Protein AF-R7IQA3-F1 (afdb_monomer)

Solvent-accessible surface area (backbone atoms only — not comparable to full-atom values): 10228 Å² total; per-residue (Å²): 144,71,74,71,62,59,55,56,57,53,51,54,52,51,52,51,50,44,52,52,47,50,52,49,38,68,75,57,52,46,82,80,89,64,99,62,88,74,73,70,88,63,84,68,55,91,78,40,68,66,50,52,50,49,54,51,53,35,58,77,66,71,53,60,77,45,35,52,54,43,50,50,54,54,42,61,73,63,72,58,57,69,62,62,38,27,55,64,38,72,45,59,89,56,52,68,56,52,42,72,73,34,85,85,59,68,65,52,61,38,56,48,53,32,45,29,32,42,66,61,39,49,52,58,54,35,48,52,50,33,46,42,53,75,42,78,75,44,50,71,39,68,62,33,39,48,53,48,50,30,30,71,68,67,54,52,50,65,73,61,49,36,52,42,30,38,73,77,57,76,37,46,60,92,68,52,122

Nearest PDB structures (foldseek):
  7t5u-assembly1_A  TM=8.079E-01  e=4.614E-01  Escherichia coli
  3zkc-assembly1_B  TM=8.465E-01  e=8.692E-01  Bacillus subtilis subsp. subtilis str. 168
  3b7h-assembly1_A-2  TM=7.767E-01  e=2.798E+00  Lactiplantibacillus plantarum WCFS1
  3g5g-assembly1_A  TM=7.904E-01  e=2.937E+00  Enterobacter sp. RFL1396

Secondary structure (DSSP, 8-state):
--HHHHHHHHHHHHHHHHHHHHHHHHHH----SS-----------TT-HHHHHHHHHHHHTT---SHHHHHHHHHHHHT--HHHHHHHHTPPTTHHHHHHHSTT----HHHHHHHHHHHT--HHHHHHHHHHTT----SS-HHHHHHHHHHHTT---HHHHHHHHHHHHS--GGG--

Radius of gyration: 17.31 Å; Cα contacts (8 Å, |Δi|>4): 169; chains: 1; bounding box: 48×47×41 Å

Structure (mmCIF, N/CA/C/O backbone):
data_AF-R7IQA3-F1
#
_entry.id   AF-R7IQA3-F1
#
loop_
_atom_site.group_PDB
_atom_site.id
_atom_site.type_symbol
_atom_site.label_atom_id
_atom_site.label_alt_id
_atom_site.label_comp_id
_atom_site.label_asym_id
_atom_site.label_entity_id
_atom_site.label_seq_id
_atom_site.pdbx_PDB_ins_code
_atom_site.Cartn_x
_atom_site.Cartn_y
_atom_site.Cartn_z
_atom_site.occupancy
_atom_site.B_iso_or_equiv
_atom_site.auth_seq_id
_atom_site.auth_comp_id
_atom_site.auth_asym_id
_atom_site.auth_atom_id
_atom_site.pdbx_PDB_model_num
ATOM 1 N N . MET A 1 1 ? -29.010 25.367 8.565 1.00 41.06 1 MET A N 1
ATOM 2 C CA . MET A 1 1 ? -28.921 24.384 9.670 1.00 41.06 1 MET A CA 1
ATOM 3 C C . MET A 1 1 ? -28.812 22.951 9.105 1.00 41.06 1 MET A C 1
ATOM 5 O O . MET A 1 1 ? -29.653 22.124 9.397 1.00 41.06 1 MET A O 1
ATOM 9 N N . PHE A 1 2 ? -27.805 22.634 8.270 1.00 37.78 2 PHE A N 1
ATOM 10 C CA . PHE A 1 2 ? -27.716 21.320 7.580 1.00 37.78 2 PHE A CA 1
ATOM 11 C C . PHE A 1 2 ? -26.365 20.589 7.738 1.00 37.78 2 PHE A C 1
ATOM 13 O O . PHE A 1 2 ? -26.248 19.419 7.393 1.00 37.78 2 PHE A O 1
ATOM 20 N N . PHE A 1 3 ? -25.351 21.218 8.342 1.00 38.88 3 PHE A N 1
ATOM 21 C CA . PHE A 1 3 ? -23.989 20.662 8.392 1.00 38.88 3 PHE A CA 1
ATOM 22 C C . PHE A 1 3 ? -23.705 19.684 9.550 1.00 38.88 3 PHE A C 1
ATOM 24 O O . PHE A 1 3 ? -22.713 18.959 9.513 1.00 38.88 3 PHE A O 1
ATOM 31 N N . ARG A 1 4 ? -24.562 19.614 10.582 1.00 40.59 4 ARG A N 1
ATOM 32 C CA . ARG A 1 4 ? -24.347 18.717 11.742 1.00 40.59 4 ARG A CA 1
ATOM 33 C C . ARG A 1 4 ? -24.730 17.255 11.474 1.00 40.59 4 ARG A C 1
ATOM 35 O O . ARG A 1 4 ? -24.167 16.364 12.101 1.00 40.59 4 ARG A O 1
ATOM 42 N N . SER A 1 5 ? -25.650 17.003 10.541 1.00 39.31 5 SER A N 1
ATOM 43 C CA . SER A 1 5 ? -26.168 15.651 10.268 1.00 39.31 5 SER A CA 1
ATOM 44 C C . SER A 1 5 ? -25.166 14.776 9.493 1.00 39.31 5 SER A C 1
ATOM 46 O O . SER A 1 5 ? -24.997 13.598 9.802 1.00 39.31 5 SER A O 1
ATOM 48 N N . SER A 1 6 ? -24.409 15.368 8.557 1.00 45.84 6 SER A N 1
ATOM 49 C CA . SER A 1 6 ? -23.439 14.632 7.726 1.00 45.84 6 SER A CA 1
ATOM 50 C C . SER A 1 6 ? -22.214 14.132 8.513 1.00 45.84 6 SER A C 1
ATOM 52 O O . SER A 1 6 ? -21.765 13.005 8.307 1.00 45.84 6 SER A O 1
ATOM 54 N N . LYS A 1 7 ? -21.721 14.910 9.493 1.00 50.75 7 LYS A N 1
ATOM 55 C CA . LYS A 1 7 ? -20.592 14.505 10.359 1.00 50.75 7 LYS A CA 1
ATOM 56 C C . LYS A 1 7 ? -20.909 13.266 11.208 1.00 50.75 7 LYS A C 1
ATOM 58 O O . LYS A 1 7 ? -20.072 12.379 11.322 1.00 50.75 7 LYS A O 1
ATOM 63 N N . LYS A 1 8 ? -22.134 13.156 11.739 1.00 51.25 8 LYS A N 1
ATOM 64 C CA . LYS A 1 8 ? -22.569 11.994 12.541 1.00 51.25 8 LYS A CA 1
ATOM 65 C C . LYS A 1 8 ? -22.611 10.696 11.728 1.00 51.25 8 LYS A C 1
ATOM 67 O O . LYS A 1 8 ? -22.298 9.634 12.256 1.00 51.25 8 LYS A O 1
ATOM 72 N N . LYS A 1 9 ? -22.984 10.781 10.446 1.00 55.41 9 LYS A N 1
ATOM 73 C CA . LYS A 1 9 ? -23.064 9.621 9.544 1.00 55.41 9 LYS A CA 1
ATOM 74 C C . LYS A 1 9 ? -21.674 9.131 9.121 1.00 55.41 9 LYS A C 1
ATOM 76 O O . LYS A 1 9 ? -21.458 7.928 9.047 1.00 55.41 9 LYS A O 1
ATOM 81 N N . SER A 1 10 ? -20.734 10.057 8.909 1.00 60.66 10 SER A N 1
ATOM 82 C CA . SER A 1 10 ? -19.333 9.735 8.606 1.00 60.66 10 SER A CA 1
ATOM 83 C C . SER A 1 10 ? -18.619 9.085 9.792 1.00 60.66 10 SER A C 1
ATOM 85 O O . SER A 1 10 ? -17.924 8.093 9.604 1.00 60.66 10 SER A O 1
ATOM 87 N N . GLN A 1 11 ? -18.841 9.592 11.011 1.00 65.94 11 GLN A N 1
ATOM 88 C CA . GLN A 1 11 ? -18.227 9.028 12.218 1.00 65.94 11 GLN A CA 1
ATOM 89 C C . GLN A 1 11 ? -18.705 7.594 12.472 1.00 65.94 11 GLN A C 1
ATOM 91 O O . GLN A 1 11 ? -17.890 6.702 12.657 1.00 65.94 11 GLN A O 1
ATOM 96 N N . LYS A 1 12 ? -20.018 7.349 12.346 1.00 76.06 12 LYS A N 1
ATOM 97 C CA . LYS A 1 12 ? -20.601 6.012 12.523 1.00 76.06 12 LYS A CA 1
ATOM 98 C C . LYS A 1 12 ? -20.015 4.975 11.552 1.00 76.06 12 LYS A C 1
ATOM 100 O O . LYS A 1 12 ? -19.808 3.835 11.945 1.00 76.06 12 LYS A O 1
ATOM 105 N N . LYS A 1 13 ? -19.725 5.375 10.306 1.00 80.12 13 LYS A N 1
ATOM 106 C CA . LYS A 1 13 ? -19.075 4.502 9.316 1.00 80.12 13 LYS A CA 1
ATOM 107 C C . LYS A 1 13 ? -17.630 4.170 9.705 1.00 80.12 13 LYS A C 1
ATOM 109 O O . LYS A 1 13 ? -17.211 3.031 9.543 1.00 80.12 13 LYS A O 1
ATOM 114 N N . LEU A 1 14 ? -16.876 5.153 10.199 1.00 79.81 14 LEU A N 1
ATOM 115 C CA . LEU A 1 14 ? -15.507 4.933 10.671 1.00 79.81 14 LEU A CA 1
ATOM 116 C C . LEU A 1 14 ? -15.481 4.027 11.902 1.00 79.81 14 LEU A C 1
ATOM 118 O O . LEU A 1 14 ? -14.639 3.142 11.978 1.00 79.81 14 LEU A O 1
ATOM 122 N N . ASP A 1 15 ? -16.417 4.200 12.836 1.00 80.75 15 ASP A N 1
ATOM 123 C CA . ASP A 1 15 ? -16.527 3.327 14.006 1.00 80.75 15 ASP A CA 1
ATOM 124 C C . ASP A 1 15 ? -16.821 1.874 13.608 1.00 80.75 15 ASP A C 1
ATOM 126 O O . ASP A 1 15 ? -16.161 0.968 14.105 1.00 80.75 15 ASP A O 1
ATOM 130 N N . GLU A 1 16 ? -17.730 1.655 12.654 1.00 85.62 16 GLU A N 1
ATOM 131 C CA . GLU A 1 16 ? -18.020 0.321 12.118 1.00 85.62 16 GLU A CA 1
ATOM 132 C C . GLU A 1 16 ? -16.803 -0.296 11.412 1.00 85.62 16 GLU A C 1
ATOM 134 O O . GLU A 1 16 ? -16.483 -1.457 11.655 1.00 85.62 16 GLU A O 1
ATOM 139 N N . LEU A 1 17 ? -16.066 0.490 10.615 1.00 85.88 17 LEU A N 1
ATOM 140 C CA . LEU A 1 17 ? -14.802 0.053 10.013 1.00 85.88 17 LEU A CA 1
ATOM 141 C C . LEU A 1 17 ? -13.770 -0.355 11.067 1.00 85.88 17 LEU A C 1
ATOM 143 O O . LEU A 1 17 ? -13.103 -1.369 10.893 1.00 85.88 17 LEU A O 1
ATOM 147 N N . CYS A 1 18 ? -13.662 0.399 12.162 1.00 85.44 18 CYS A N 1
ATOM 148 C CA . CYS A 1 18 ? -12.753 0.063 13.256 1.00 85.44 18 CYS A CA 1
ATOM 149 C C . CYS A 1 18 ? -13.157 -1.248 13.927 1.00 85.44 18 CYS A C 1
ATOM 151 O O . CYS A 1 18 ? -12.293 -2.064 14.213 1.00 85.44 18 CYS A O 1
ATOM 153 N N . THR A 1 19 ? -14.455 -1.477 14.146 1.00 86.00 19 THR A N 1
ATOM 154 C CA . THR A 1 19 ? -14.944 -2.742 14.710 1.00 86.00 19 THR A CA 1
ATOM 155 C C . THR A 1 19 ? -14.648 -3.922 13.788 1.00 86.00 19 THR A C 1
ATOM 157 O O . THR A 1 19 ? -14.181 -4.952 14.258 1.00 86.00 19 THR A O 1
ATOM 160 N N . GLN A 1 20 ? -14.882 -3.783 12.481 1.00 86.38 20 GLN A N 1
ATOM 161 C CA . GLN A 1 20 ? -14.601 -4.854 11.520 1.00 86.38 20 GLN A CA 1
ATOM 162 C C . GLN A 1 20 ? -13.101 -5.143 11.403 1.00 86.38 20 GLN A C 1
ATOM 164 O O . GLN A 1 20 ? -12.699 -6.304 11.414 1.00 86.38 20 GLN A O 1
ATOM 169 N N . ALA A 1 21 ? -12.271 -4.098 11.355 1.00 85.88 21 ALA A N 1
ATOM 170 C CA . ALA A 1 21 ? -10.822 -4.248 11.355 1.00 85.88 21 ALA A CA 1
ATOM 171 C C . ALA A 1 21 ? -10.324 -4.899 12.656 1.00 85.88 21 ALA A C 1
ATOM 173 O O . ALA A 1 21 ? -9.467 -5.774 12.602 1.00 85.88 21 ALA A O 1
ATOM 174 N N . ASP A 1 22 ? -10.891 -4.547 13.813 1.00 84.50 22 ASP A N 1
ATOM 175 C CA . ASP A 1 22 ? -10.542 -5.175 15.091 1.00 84.50 22 ASP A CA 1
ATOM 176 C C . ASP A 1 22 ? -10.910 -6.667 15.118 1.00 84.50 22 ASP A C 1
ATOM 178 O O . ASP A 1 22 ? -10.082 -7.494 15.493 1.00 84.50 22 ASP A O 1
ATOM 182 N N . ILE A 1 23 ? -12.100 -7.039 14.628 1.00 85.00 23 ILE A N 1
ATOM 183 C CA . ILE A 1 23 ? -12.498 -8.449 14.471 1.00 85.00 23 ILE A CA 1
ATOM 184 C C . ILE A 1 23 ? -11.519 -9.179 13.547 1.00 85.00 23 ILE A C 1
ATOM 186 O O . ILE A 1 23 ? -11.064 -10.274 13.875 1.00 85.00 23 ILE A O 1
ATOM 190 N N . PHE A 1 24 ? -11.163 -8.572 12.413 1.00 84.31 24 PHE A N 1
ATOM 191 C CA . PHE A 1 24 ? -10.209 -9.155 11.473 1.00 84.31 24 PHE A CA 1
ATOM 192 C C . PHE A 1 24 ? -8.847 -9.393 12.129 1.00 84.31 24 PHE A C 1
ATOM 194 O O . PHE A 1 24 ? -8.290 -10.484 12.008 1.00 84.31 24 PHE A O 1
ATOM 201 N N . ILE A 1 25 ? -8.336 -8.413 12.883 1.00 83.12 25 ILE A N 1
ATOM 202 C CA . ILE A 1 25 ? -7.103 -8.569 13.657 1.00 83.12 25 ILE A CA 1
ATOM 203 C C . ILE A 1 25 ? -7.263 -9.726 14.638 1.00 83.12 25 ILE A C 1
ATOM 205 O O . ILE A 1 25 ? -6.435 -10.620 14.640 1.00 83.12 25 ILE A O 1
ATOM 209 N N . GLN A 1 26 ? -8.328 -9.783 15.434 1.00 81.44 26 GLN A N 1
ATOM 210 C CA . GLN A 1 26 ? -8.508 -10.863 16.411 1.00 81.44 26 GLN A CA 1
ATOM 211 C C . GLN A 1 26 ? -8.538 -12.264 15.775 1.00 81.44 26 GLN A C 1
ATOM 213 O O . GLN A 1 26 ? -8.037 -13.212 16.376 1.00 81.44 26 GLN A O 1
ATOM 218 N N . VAL A 1 27 ? -9.103 -12.395 14.571 1.00 80.25 27 VAL A N 1
ATOM 219 C CA . VAL A 1 27 ? -9.187 -13.669 13.838 1.00 80.25 27 VAL A CA 1
ATOM 220 C C . VAL A 1 27 ? -7.851 -14.058 13.201 1.00 80.25 27 VAL A C 1
ATOM 222 O O . VAL A 1 27 ? -7.495 -15.237 13.199 1.00 80.25 27 VAL A O 1
ATOM 225 N N . HIS A 1 28 ? -7.114 -13.091 12.653 1.00 79.62 28 HIS A N 1
ATOM 226 C CA . HIS A 1 28 ? -5.904 -13.345 11.864 1.00 79.62 28 HIS A CA 1
ATOM 227 C C . HIS A 1 28 ? -4.591 -13.113 12.620 1.00 79.62 28 HIS A C 1
ATOM 229 O O . HIS A 1 28 ? -3.536 -13.511 12.125 1.00 79.62 28 HIS A O 1
ATOM 235 N N . PHE A 1 29 ? -4.632 -12.499 13.802 1.00 79.50 29 PHE A N 1
ATOM 236 C CA . PHE A 1 29 ? -3.449 -12.201 14.598 1.00 79.50 29 PHE A CA 1
ATOM 237 C C . PHE A 1 29 ? -2.850 -13.470 15.185 1.00 79.50 29 PHE A C 1
ATOM 239 O O . PHE A 1 29 ? -3.454 -14.162 16.009 1.00 79.50 29 PHE A O 1
ATOM 246 N N . VAL A 1 30 ? -1.613 -13.745 14.789 1.00 76.50 30 VAL A N 1
ATOM 247 C CA . VAL A 1 30 ? -0.841 -14.871 15.298 1.00 76.50 30 VAL A CA 1
ATOM 248 C C . VAL A 1 30 ? 0.097 -14.342 16.375 1.00 76.50 30 VAL A C 1
ATOM 250 O O . VAL A 1 30 ? 1.039 -13.609 16.094 1.00 76.50 30 VAL A O 1
ATOM 253 N N . ARG A 1 31 ? -0.147 -14.720 17.636 1.00 61.34 31 ARG A N 1
ATOM 254 C CA . ARG A 1 31 ? 0.819 -14.479 18.718 1.00 61.34 31 ARG A CA 1
ATOM 255 C C . ARG A 1 31 ? 2.011 -15.404 18.517 1.00 61.34 31 ARG A C 1
ATOM 257 O O . ARG A 1 31 ? 1.890 -16.609 18.742 1.00 61.34 31 ARG A O 1
ATOM 264 N N . GLU A 1 32 ? 3.149 -14.852 18.114 1.00 55.56 32 GLU A N 1
ATOM 265 C CA . GLU A 1 32 ? 4.385 -15.623 18.010 1.00 55.56 32 GLU A CA 1
ATOM 266 C C . GLU A 1 32 ? 4.737 -16.230 19.368 1.00 55.56 32 GLU A C 1
ATOM 268 O O . GLU A 1 32 ? 4.914 -15.527 20.364 1.00 55.56 32 GLU A O 1
ATOM 273 N N . ARG A 1 33 ? 4.818 -17.563 19.415 1.00 46.91 33 ARG A N 1
ATOM 274 C CA . ARG A 1 33 ? 5.335 -18.286 20.581 1.00 46.91 33 ARG A CA 1
ATOM 275 C C . ARG A 1 33 ? 6.786 -18.731 20.399 1.00 46.91 33 ARG A C 1
ATOM 277 O O . ARG A 1 33 ? 7.375 -19.145 21.383 1.00 46.91 33 ARG A O 1
ATOM 284 N N . ASN A 1 34 ? 7.343 -18.631 19.188 1.00 40.47 34 ASN A N 1
ATOM 285 C CA . ASN A 1 34 ? 8.750 -18.863 18.849 1.00 40.47 34 ASN A CA 1
ATOM 286 C C . ASN A 1 34 ? 9.058 -18.207 17.491 1.00 40.47 34 ASN A C 1
ATOM 288 O O . ASN A 1 34 ? 8.250 -18.320 16.566 1.00 40.47 34 ASN A O 1
ATOM 292 N N . GLY A 1 35 ? 10.208 -17.533 17.405 1.00 45.91 35 GLY A N 1
ATOM 293 C CA . GLY A 1 35 ? 10.671 -16.757 16.251 1.00 45.91 35 GLY A CA 1
ATOM 294 C C . GLY A 1 35 ? 11.139 -17.611 15.077 1.00 45.91 35 GLY A C 1
ATOM 295 O O . GLY A 1 35 ? 12.327 -17.658 14.772 1.00 45.91 35 GLY A O 1
ATOM 296 N N . GLU A 1 36 ? 10.201 -18.261 14.397 1.00 42.31 36 GLU A N 1
ATOM 297 C CA . GLU A 1 36 ? 10.418 -18.758 13.042 1.00 42.31 36 GLU A CA 1
ATOM 298 C C . GLU A 1 36 ? 9.574 -17.927 12.079 1.00 42.31 36 GLU A C 1
ATOM 300 O O . GLU A 1 36 ? 8.386 -17.723 12.299 1.00 42.31 36 GLU A O 1
ATOM 305 N N . HIS A 1 37 ? 10.209 -17.419 11.023 1.00 40.69 37 HIS A N 1
ATOM 306 C CA . HIS A 1 37 ? 9.587 -16.618 9.976 1.00 40.69 37 HIS A CA 1
ATOM 307 C C . HIS A 1 37 ? 8.357 -17.329 9.399 1.00 40.69 37 HIS A C 1
ATOM 309 O O . HIS A 1 37 ? 8.473 -18.211 8.542 1.00 40.69 37 HIS A O 1
ATOM 315 N N . TYR A 1 38 ? 7.167 -16.927 9.838 1.00 44.88 38 TYR A N 1
ATOM 316 C CA . TYR A 1 38 ? 5.927 -17.440 9.283 1.00 44.88 38 TYR A CA 1
ATOM 317 C C . TYR A 1 38 ? 5.755 -16.867 7.878 1.00 44.88 38 TYR A C 1
ATOM 319 O O . TYR A 1 38 ? 5.250 -15.762 7.678 1.00 44.88 38 TYR A O 1
ATOM 327 N N . LYS A 1 39 ? 6.150 -17.670 6.880 1.00 44.12 39 LYS A N 1
ATOM 328 C CA . LYS A 1 39 ? 5.485 -17.673 5.577 1.00 44.12 39 LYS A CA 1
ATOM 329 C C . LYS A 1 39 ? 3.999 -17.704 5.883 1.00 44.12 39 LYS A C 1
ATOM 331 O O . LYS A 1 39 ? 3.510 -18.661 6.475 1.00 44.12 39 LYS A O 1
ATOM 336 N N . PHE A 1 40 ? 3.348 -16.597 5.574 1.00 40.69 40 PHE A N 1
ATOM 337 C CA . PHE A 1 40 ? 1.934 -16.365 5.758 1.00 40.69 40 PHE A CA 1
ATOM 338 C C . PHE A 1 40 ? 1.153 -17.664 5.529 1.00 40.69 40 PHE A C 1
ATOM 340 O O . PHE A 1 40 ? 1.179 -18.217 4.430 1.00 40.69 40 PHE A O 1
ATOM 347 N N . ASN A 1 41 ? 0.503 -18.175 6.578 1.00 42.91 41 ASN A N 1
ATOM 348 C CA . ASN A 1 41 ? -0.319 -19.379 6.514 1.00 42.91 41 ASN A CA 1
ATOM 349 C C . ASN A 1 41 ? -1.657 -19.067 5.824 1.00 42.91 41 ASN A C 1
ATOM 351 O O . ASN A 1 41 ? -2.728 -19.399 6.326 1.00 42.91 41 ASN A O 1
ATOM 355 N N . THR A 1 42 ? -1.605 -18.386 4.679 1.00 44.88 42 THR A N 1
ATOM 356 C CA . THR A 1 42 ? -2.641 -18.544 3.676 1.00 44.88 42 THR A CA 1
ATOM 357 C C . THR A 1 42 ? -2.275 -19.850 3.002 1.00 44.88 42 THR A C 1
ATOM 359 O O . THR A 1 42 ? -1.262 -19.950 2.309 1.00 44.88 42 THR A O 1
ATOM 362 N N . LEU A 1 43 ? -3.105 -20.869 3.185 1.00 42.41 43 LEU A N 1
ATOM 363 C CA . LEU A 1 43 ? -3.356 -21.800 2.098 1.00 42.41 43 LEU A CA 1
ATOM 364 C C . LEU A 1 43 ? -3.870 -20.948 0.925 1.00 42.41 43 LEU A C 1
ATOM 366 O O . LEU A 1 43 ? -5.070 -20.887 0.686 1.00 42.41 43 LEU A O 1
ATOM 370 N N . SER A 1 44 ? -2.982 -20.209 0.246 1.00 46.88 44 SER A N 1
ATOM 371 C CA . SER A 1 44 ? -3.251 -19.718 -1.094 1.00 46.88 44 SER A CA 1
ATOM 372 C C . SER A 1 44 ? -3.328 -21.001 -1.881 1.00 46.88 44 SER A C 1
ATOM 374 O O . SER A 1 44 ? -2.312 -21.619 -2.208 1.00 46.88 44 SER A O 1
ATOM 376 N N . LEU A 1 45 ? -4.557 -21.481 -2.044 1.00 45.88 45 LEU A N 1
ATOM 377 C CA . LEU A 1 45 ? -4.850 -22.511 -3.011 1.00 45.88 45 LEU A CA 1
ATOM 378 C C . LEU A 1 45 ? -4.200 -22.004 -4.296 1.00 45.88 45 LEU A C 1
ATOM 380 O O . LEU A 1 45 ? -4.441 -20.870 -4.704 1.00 45.88 45 LEU A O 1
ATOM 384 N N . LYS A 1 46 ? -3.306 -22.804 -4.882 1.00 52.19 46 LYS A N 1
ATOM 385 C CA . LYS A 1 46 ? -2.624 -22.450 -6.137 1.00 52.19 46 LYS A CA 1
ATOM 386 C C . LYS A 1 46 ? -3.614 -22.080 -7.254 1.00 52.19 46 LYS A C 1
ATOM 388 O O . LYS A 1 46 ? -3.202 -21.492 -8.242 1.00 52.19 46 LYS A O 1
ATOM 393 N N . ASP A 1 47 ? -4.890 -22.395 -7.054 1.00 56.69 47 ASP A N 1
ATOM 394 C CA . ASP A 1 47 ? -6.022 -22.134 -7.932 1.00 56.69 47 ASP A CA 1
ATOM 395 C C . ASP A 1 47 ? -6.764 -20.814 -7.633 1.00 56.69 47 ASP A C 1
ATOM 397 O O . ASP A 1 47 ? -7.903 -20.649 -8.069 1.00 56.69 47 ASP A O 1
ATOM 401 N N . ASP A 1 48 ? -6.175 -19.872 -6.886 1.00 73.94 48 ASP A N 1
ATOM 402 C CA . ASP A 1 48 ? -6.777 -18.545 -6.736 1.00 73.94 48 ASP A CA 1
ATOM 403 C C . ASP A 1 48 ? -6.808 -17.818 -8.105 1.00 73.94 48 ASP A C 1
ATOM 405 O O . ASP A 1 48 ? -5.760 -17.635 -8.749 1.00 73.94 48 ASP A O 1
ATOM 409 N N . PRO A 1 49 ? -7.998 -17.427 -8.600 1.00 80.81 49 PRO A N 1
ATOM 410 C CA . PRO A 1 49 ? -8.132 -16.809 -9.914 1.00 80.81 49 PRO A CA 1
ATOM 411 C C . PRO A 1 49 ? -7.494 -15.416 -9.975 1.00 80.81 49 PRO A C 1
ATOM 413 O O . PRO A 1 49 ? -7.045 -15.012 -11.050 1.00 80.81 49 PRO A O 1
ATOM 416 N N . GLU A 1 50 ? -7.416 -14.689 -8.854 1.00 82.62 50 GLU A N 1
ATOM 417 C CA . GLU A 1 50 ? -6.744 -13.391 -8.790 1.00 82.62 50 GLU A CA 1
ATOM 418 C C . GLU A 1 50 ? -5.229 -13.572 -8.895 1.00 82.62 50 GLU A C 1
ATOM 420 O O . GLU A 1 50 ? -4.595 -12.893 -9.705 1.00 82.62 50 GLU A O 1
ATOM 425 N N . TR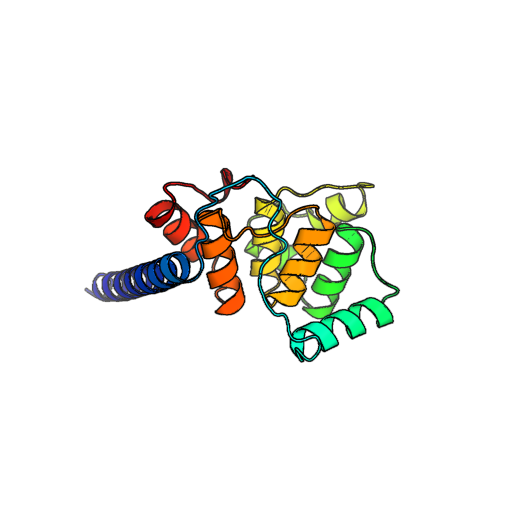P A 1 51 ? -4.652 -14.537 -8.166 1.00 84.19 51 TRP A N 1
ATOM 426 C CA . TRP A 1 51 ? -3.221 -14.850 -8.279 1.00 84.19 51 TRP A CA 1
ATOM 427 C C . TRP A 1 51 ? -2.845 -15.281 -9.701 1.00 84.19 51 TRP A C 1
ATOM 429 O O . TRP A 1 51 ? -1.885 -14.765 -10.273 1.00 84.19 51 TRP A O 1
ATOM 439 N N . THR A 1 52 ? -3.632 -16.174 -10.306 1.00 86.06 52 THR A N 1
ATOM 440 C CA . THR A 1 52 ? -3.384 -16.664 -11.674 1.00 86.06 52 THR A CA 1
ATOM 441 C C . THR A 1 52 ? -3.395 -15.519 -12.694 1.00 86.06 52 THR A C 1
ATOM 443 O O . THR A 1 52 ? -2.582 -15.488 -13.621 1.00 86.06 52 THR A O 1
ATOM 446 N N . ALA A 1 53 ? -4.301 -14.550 -12.527 1.00 88.56 53 ALA A N 1
ATOM 447 C CA . ALA A 1 53 ? -4.356 -13.369 -13.380 1.00 88.56 53 ALA A CA 1
ATOM 448 C C . ALA A 1 53 ? -3.109 -12.485 -13.222 1.00 88.56 53 ALA A C 1
ATOM 450 O O . ALA A 1 53 ? -2.574 -12.004 -14.223 1.00 88.56 53 ALA A O 1
ATOM 451 N N . VAL A 1 54 ? -2.622 -12.303 -11.990 1.00 88.19 54 VAL A N 1
ATOM 452 C CA . VAL A 1 54 ? -1.394 -11.544 -11.707 1.00 88.19 54 VAL A CA 1
ATOM 453 C C . VAL A 1 54 ? -0.169 -12.244 -12.288 1.00 88.19 54 VAL A C 1
ATOM 455 O O . VAL A 1 54 ? 0.632 -11.601 -12.959 1.00 88.19 54 VAL A O 1
ATOM 458 N N . GLU A 1 55 ? -0.037 -13.554 -12.092 1.00 87.88 55 GLU A N 1
ATOM 459 C CA . GLU A 1 55 ? 1.079 -14.341 -12.625 1.00 87.88 55 GLU A CA 1
ATOM 460 C C . GLU A 1 55 ? 1.132 -14.276 -14.155 1.00 87.88 55 GLU A C 1
ATOM 462 O O . GLU A 1 55 ? 2.187 -14.012 -14.735 1.00 87.88 55 GLU A O 1
ATOM 467 N N . LYS A 1 56 ? -0.022 -14.420 -14.814 1.00 90.06 56 LYS A N 1
ATOM 468 C CA . LYS A 1 56 ? -0.130 -14.251 -16.265 1.00 90.06 56 LYS A CA 1
ATOM 469 C C . LYS A 1 56 ? 0.286 -12.845 -16.702 1.00 90.06 56 LYS A C 1
ATOM 471 O O . LYS A 1 56 ? 1.048 -12.707 -17.655 1.00 90.06 56 LYS A O 1
ATOM 476 N N . LEU A 1 57 ? -0.182 -11.814 -15.999 1.00 89.81 57 LEU A N 1
ATOM 477 C CA . LEU A 1 57 ? 0.151 -10.424 -16.302 1.00 89.81 57 LEU A CA 1
ATOM 478 C C . LEU A 1 57 ? 1.662 -10.169 -16.173 1.00 89.81 57 LEU A C 1
ATOM 480 O O . LEU A 1 57 ? 2.246 -9.507 -17.031 1.00 89.81 57 LEU A O 1
ATOM 484 N N . LEU A 1 58 ? 2.305 -10.706 -15.134 1.00 89.50 58 LEU A N 1
ATOM 485 C CA . LEU A 1 58 ? 3.754 -10.605 -14.944 1.00 89.50 58 LEU A CA 1
ATOM 486 C C . LEU A 1 58 ? 4.511 -11.327 -16.066 1.00 89.50 58 LEU A C 1
ATOM 488 O O . LEU A 1 58 ? 5.426 -10.745 -16.651 1.00 89.50 58 LEU A O 1
ATOM 492 N N . ALA A 1 59 ? 4.086 -12.542 -16.421 1.00 90.50 59 ALA A N 1
ATOM 493 C CA . ALA 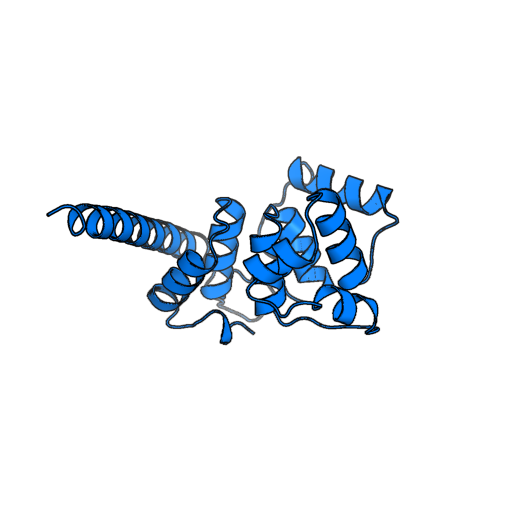A 1 59 ? 4.704 -13.331 -17.482 1.00 90.50 59 ALA A CA 1
ATOM 494 C C . ALA A 1 59 ? 4.607 -12.646 -18.858 1.00 90.50 59 ALA A C 1
ATOM 496 O O . ALA A 1 59 ? 5.585 -12.622 -19.605 1.00 90.50 59 ALA A O 1
ATOM 497 N N . GLU A 1 60 ? 3.461 -12.039 -19.181 1.00 90.56 60 GLU A N 1
ATOM 498 C CA . GLU A 1 60 ? 3.246 -11.294 -20.433 1.00 90.56 60 GLU A CA 1
ATOM 499 C C . GLU A 1 60 ? 4.126 -10.040 -20.550 1.00 90.56 60 GLU A C 1
ATOM 501 O O . GLU A 1 60 ? 4.419 -9.593 -21.658 1.00 90.56 60 GLU A O 1
ATOM 506 N N . ASN A 1 61 ? 4.582 -9.489 -19.423 1.00 89.44 61 ASN A N 1
ATOM 507 C CA . ASN A 1 61 ? 5.410 -8.284 -19.367 1.00 89.44 61 ASN A CA 1
ATOM 508 C C . ASN A 1 61 ? 6.872 -8.579 -18.989 1.00 89.44 61 ASN A C 1
ATOM 510 O O . ASN A 1 61 ? 7.595 -7.681 -18.563 1.00 89.44 61 ASN A O 1
ATOM 514 N N . GLY A 1 62 ? 7.321 -9.828 -19.156 1.00 86.31 62 GLY A N 1
ATOM 515 C CA . GLY A 1 62 ? 8.729 -10.197 -19.001 1.00 86.31 62 GLY A CA 1
ATOM 516 C C . GLY A 1 62 ? 9.205 -10.373 -17.558 1.00 86.31 62 GLY A C 1
ATOM 517 O O . GLY A 1 62 ? 10.408 -10.327 -17.338 1.00 86.31 62 GLY A O 1
ATOM 518 N N . ASN A 1 63 ? 8.294 -10.606 -16.604 1.00 86.12 63 ASN A N 1
ATOM 519 C CA . ASN A 1 63 ? 8.576 -10.825 -15.180 1.00 86.12 63 ASN A CA 1
ATOM 520 C C . ASN A 1 63 ? 9.444 -9.714 -14.564 1.00 86.12 63 ASN A C 1
ATOM 522 O O . ASN A 1 63 ? 10.640 -9.918 -14.352 1.00 86.12 63 ASN A O 1
ATOM 526 N N . PRO A 1 64 ? 8.859 -8.542 -14.257 1.00 84.44 64 PRO A N 1
ATOM 527 C CA . PRO A 1 64 ? 9.618 -7.439 -13.687 1.00 84.44 64 PRO A CA 1
ATOM 528 C C . PRO A 1 64 ? 10.263 -7.846 -12.356 1.00 84.44 64 PRO A C 1
ATOM 530 O O . PRO A 1 64 ? 9.589 -8.312 -11.437 1.00 84.44 64 PRO A O 1
ATOM 533 N N . GLU A 1 65 ? 11.576 -7.651 -12.253 1.00 81.06 65 GLU A N 1
ATOM 534 C CA . GLU A 1 65 ? 12.341 -7.958 -11.038 1.00 81.06 65 GLU A CA 1
ATOM 535 C C . GLU A 1 65 ? 12.482 -6.738 -10.120 1.00 81.06 65 GLU A C 1
ATOM 537 O O . GLU A 1 65 ? 12.649 -6.885 -8.908 1.00 81.06 65 GLU A O 1
ATOM 542 N N . SER A 1 66 ? 12.399 -5.525 -10.679 1.00 86.75 66 SER A N 1
ATOM 543 C CA . SER A 1 66 ? 12.528 -4.282 -9.921 1.00 86.75 66 SER A CA 1
ATOM 544 C C . SER A 1 66 ? 11.172 -3.738 -9.461 1.00 86.75 66 SER A C 1
ATOM 546 O O . SER A 1 66 ? 10.128 -3.936 -10.097 1.00 86.75 66 SER A O 1
ATOM 548 N N . PHE A 1 67 ? 11.192 -2.989 -8.355 1.00 89.25 67 PHE A N 1
ATOM 549 C CA . PHE A 1 67 ? 10.021 -2.251 -7.887 1.00 89.25 67 PHE A CA 1
ATOM 550 C C . PHE A 1 67 ? 9.536 -1.231 -8.927 1.00 89.25 67 PHE A C 1
ATOM 552 O O . PHE A 1 67 ? 8.333 -1.112 -9.147 1.00 89.25 67 PHE A O 1
ATOM 559 N N . SER A 1 68 ? 10.456 -0.526 -9.596 1.00 89.38 68 SER A N 1
ATOM 560 C CA . SER A 1 68 ? 10.114 0.487 -10.604 1.00 89.38 68 SER A CA 1
ATOM 561 C C . SER A 1 68 ? 9.347 -0.126 -11.776 1.00 89.38 68 SER A C 1
ATOM 563 O O . SER A 1 68 ? 8.278 0.372 -12.134 1.00 89.38 68 SER A O 1
ATOM 565 N N . ASP A 1 69 ? 9.823 -1.257 -12.305 1.00 89.38 69 ASP A N 1
ATOM 566 C CA . ASP A 1 69 ? 9.179 -1.947 -13.430 1.00 89.38 69 ASP A CA 1
ATOM 567 C C . ASP A 1 69 ? 7.803 -2.493 -13.038 1.00 89.38 69 ASP A C 1
ATOM 569 O O . ASP A 1 69 ? 6.819 -2.304 -13.755 1.00 89.38 69 ASP A O 1
ATOM 573 N N . THR A 1 70 ? 7.712 -3.111 -11.856 1.00 91.12 70 THR A N 1
ATOM 574 C CA . THR A 1 70 ? 6.454 -3.642 -11.312 1.00 91.12 70 THR A CA 1
ATOM 575 C C . THR A 1 70 ? 5.428 -2.524 -11.101 1.00 91.12 70 THR A C 1
ATOM 577 O O . THR A 1 70 ? 4.264 -2.645 -11.489 1.00 91.12 70 THR A O 1
ATOM 580 N N . CYS A 1 71 ? 5.861 -1.399 -10.527 1.00 91.75 71 CYS A N 1
ATOM 581 C CA . CYS A 1 71 ? 5.023 -0.230 -10.287 1.00 91.75 71 CYS A CA 1
ATOM 582 C C . CYS A 1 71 ? 4.518 0.378 -11.604 1.00 91.75 71 CYS A C 1
ATOM 584 O O . CYS A 1 71 ? 3.322 0.634 -11.747 1.00 91.75 71 CYS A O 1
ATOM 586 N N . GLN A 1 72 ? 5.395 0.541 -12.599 1.00 89.88 72 GLN A N 1
ATOM 587 C CA . GLN A 1 72 ? 5.019 1.047 -13.922 1.00 89.88 72 GLN A CA 1
ATOM 588 C C . GLN A 1 72 ? 4.031 0.132 -14.640 1.00 89.88 72 GLN A C 1
ATOM 590 O O . GLN A 1 72 ? 3.098 0.609 -15.287 1.00 89.88 72 GLN A O 1
ATOM 595 N N . LEU A 1 73 ? 4.213 -1.180 -14.531 1.00 91.94 73 LEU A N 1
ATOM 596 C CA . LEU A 1 73 ? 3.303 -2.160 -15.103 1.00 91.94 73 LEU A CA 1
ATOM 597 C C . LEU A 1 73 ? 1.893 -2.024 -14.509 1.00 91.94 73 LEU A C 1
ATOM 599 O O . LEU A 1 73 ? 0.911 -1.941 -15.255 1.00 91.94 73 LEU A O 1
ATOM 603 N N . PHE A 1 74 ? 1.775 -1.902 -13.184 1.00 92.50 74 PHE A N 1
ATOM 604 C CA . PHE A 1 74 ? 0.477 -1.680 -12.548 1.00 92.50 74 PHE A CA 1
ATOM 605 C C . PHE A 1 74 ? -0.113 -0.316 -12.889 1.00 92.50 74 PHE A C 1
ATOM 607 O O . PHE A 1 74 ? -1.311 -0.217 -13.159 1.00 92.50 74 PHE A O 1
ATOM 614 N N . LEU A 1 75 ? 0.716 0.721 -12.952 1.00 91.12 75 LEU A N 1
ATOM 615 C CA . LEU A 1 75 ? 0.304 2.055 -13.356 1.00 91.12 75 LEU A CA 1
ATOM 616 C C . LEU A 1 75 ? -0.290 2.053 -14.773 1.00 91.12 75 LEU A C 1
ATOM 618 O O . LEU A 1 75 ? -1.404 2.548 -14.963 1.00 91.12 75 LEU A O 1
ATOM 622 N N . ARG A 1 76 ? 0.386 1.422 -15.744 1.00 89.62 76 ARG A N 1
ATOM 623 C CA . ARG A 1 76 ? -0.114 1.260 -17.121 1.00 89.62 76 ARG A CA 1
ATOM 624 C C . ARG A 1 76 ? -1.458 0.539 -17.147 1.00 89.62 76 ARG A C 1
ATOM 626 O O . ARG A 1 76 ? -2.360 0.975 -17.857 1.00 89.62 76 ARG A O 1
ATOM 633 N N . ARG A 1 77 ? -1.629 -0.501 -16.322 1.00 89.50 77 ARG A N 1
ATOM 634 C CA . ARG A 1 77 ? -2.909 -1.213 -16.174 1.00 89.50 77 ARG A CA 1
ATOM 635 C C . ARG A 1 77 ? -4.028 -0.299 -15.666 1.00 89.50 77 ARG A C 1
ATOM 637 O O . ARG A 1 77 ? -5.166 -0.436 -16.103 1.00 89.50 77 ARG A O 1
ATOM 644 N N . THR A 1 78 ? -3.729 0.635 -14.757 1.00 87.38 78 THR A N 1
ATOM 645 C CA . THR A 1 78 ? -4.751 1.578 -14.267 1.00 87.38 78 THR A CA 1
ATOM 646 C C . THR A 1 78 ? -5.221 2.569 -15.333 1.00 87.38 78 THR A C 1
ATOM 648 O O . THR A 1 78 ? -6.326 3.100 -15.201 1.00 87.38 78 THR A O 1
ATOM 651 N N . GLY A 1 79 ? -4.396 2.840 -16.353 1.00 87.69 79 GLY A N 1
ATOM 652 C CA . GLY A 1 79 ? -4.680 3.803 -17.421 1.00 87.69 79 GLY A CA 1
ATOM 653 C C . GLY A 1 79 ? -4.798 5.258 -16.952 1.00 87.69 79 GLY A C 1
ATOM 654 O O . GLY A 1 79 ? -5.413 6.067 -17.641 1.00 87.69 79 GLY A O 1
ATOM 655 N N . LYS A 1 80 ? -4.280 5.591 -15.763 1.00 89.12 80 LYS A N 1
ATOM 656 C CA . LYS A 1 80 ? -4.347 6.936 -15.17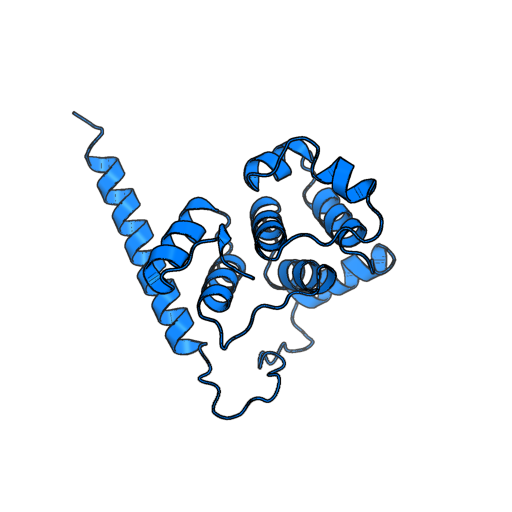3 1.00 89.12 80 LYS A CA 1
ATOM 657 C C . LYS A 1 80 ? -2.992 7.626 -15.222 1.00 89.12 80 LYS A C 1
ATOM 659 O O . LYS A 1 80 ? -1.963 6.964 -15.133 1.00 89.12 80 LYS A O 1
ATOM 664 N N . ASP A 1 81 ? -3.017 8.954 -15.274 1.00 89.88 81 ASP A N 1
ATOM 665 C CA . ASP A 1 81 ? -1.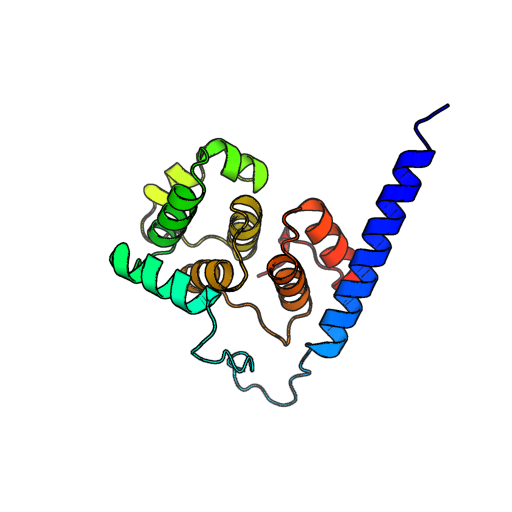801 9.761 -15.226 1.00 89.88 81 ASP A CA 1
ATOM 666 C C . ASP A 1 81 ? -1.040 9.584 -13.907 1.00 89.88 81 ASP A C 1
ATOM 668 O O . ASP A 1 81 ? -1.627 9.552 -12.818 1.00 89.88 81 ASP A O 1
ATOM 672 N N . GLU A 1 82 ? 0.288 9.549 -14.018 1.00 90.12 82 GLU A N 1
ATOM 673 C CA . GLU A 1 82 ? 1.239 9.484 -12.903 1.00 90.12 82 GLU A CA 1
ATOM 674 C C . GLU A 1 82 ? 0.972 10.558 -11.847 1.00 90.12 82 GLU A C 1
ATOM 676 O O . GLU A 1 82 ? 0.988 10.281 -10.650 1.00 90.12 82 GLU A O 1
ATOM 681 N N . THR A 1 83 ? 0.654 11.776 -12.282 1.00 89.62 83 THR A N 1
ATOM 682 C CA . THR A 1 83 ? 0.348 12.910 -11.401 1.00 89.62 83 THR A CA 1
ATOM 683 C C . THR A 1 83 ? -0.897 12.662 -10.551 1.00 89.62 83 THR A C 1
ATOM 685 O O . THR A 1 83 ? -0.899 12.970 -9.364 1.00 89.62 83 THR A O 1
ATOM 688 N N . ILE A 1 84 ? -1.937 12.040 -11.117 1.00 91.00 84 ILE A N 1
ATOM 689 C CA . ILE A 1 84 ? -3.180 11.719 -10.400 1.00 91.00 84 ILE A CA 1
ATOM 690 C C . ILE A 1 84 ? -2.935 10.620 -9.363 1.00 91.00 84 ILE A C 1
ATOM 692 O O . ILE A 1 84 ? -3.538 10.630 -8.288 1.00 91.00 84 ILE A O 1
ATOM 696 N N . ILE A 1 85 ? -2.093 9.635 -9.683 1.00 91.62 85 ILE A N 1
ATOM 697 C CA . ILE A 1 85 ? -1.746 8.569 -8.737 1.00 91.62 85 ILE A CA 1
ATOM 698 C C . ILE A 1 85 ? -0.849 9.108 -7.620 1.00 91.62 85 ILE A C 1
ATOM 700 O O . ILE A 1 85 ? -1.109 8.795 -6.460 1.00 91.62 85 ILE A O 1
ATOM 704 N N . ALA A 1 86 ? 0.136 9.951 -7.946 1.00 90.19 86 ALA A N 1
ATOM 705 C CA . ALA A 1 86 ? 1.007 10.592 -6.962 1.00 90.19 86 ALA A CA 1
ATOM 706 C C . ALA A 1 86 ? 0.197 11.454 -5.983 1.00 90.19 86 ALA A C 1
ATOM 708 O O . ALA A 1 86 ? 0.321 11.273 -4.775 1.00 90.19 86 ALA A O 1
ATOM 709 N N . ASP A 1 87 ? -0.713 12.291 -6.490 1.00 90.12 87 ASP A N 1
ATOM 710 C CA . ASP A 1 87 ? -1.603 13.118 -5.666 1.00 90.12 87 ASP A CA 1
ATOM 711 C C . ASP A 1 87 ? -2.473 12.269 -4.722 1.00 90.12 87 ASP A C 1
ATOM 713 O O . ASP A 1 87 ? -2.532 12.518 -3.518 1.00 90.12 87 ASP A O 1
ATOM 717 N N . ARG A 1 88 ? -3.072 11.179 -5.224 1.00 89.69 88 ARG A N 1
ATOM 718 C CA . ARG A 1 88 ? -3.859 10.255 -4.385 1.00 89.69 88 ARG A CA 1
ATOM 719 C C . ARG A 1 88 ? -3.040 9.536 -3.323 1.00 89.69 88 ARG A C 1
ATOM 721 O O . ARG A 1 88 ? -3.578 9.221 -2.263 1.00 89.69 88 ARG A O 1
ATOM 728 N N . ALA A 1 89 ? -1.786 9.231 -3.630 1.00 88.75 89 ALA A N 1
ATOM 729 C CA . ALA A 1 89 ? -0.855 8.631 -2.689 1.00 88.75 89 ALA A CA 1
ATOM 730 C C . ALA A 1 89 ? -0.282 9.664 -1.701 1.00 88.75 89 ALA A C 1
ATOM 732 O O . ALA A 1 89 ? 0.377 9.266 -0.750 1.00 88.75 89 ALA A O 1
ATOM 733 N N . GLY A 1 90 ? -0.532 10.966 -1.890 1.00 87.56 90 GLY A N 1
ATOM 734 C CA . GLY A 1 90 ? 0.078 12.027 -1.086 1.00 87.56 90 GLY A CA 1
ATOM 735 C C . GLY A 1 90 ? 1.576 12.207 -1.357 1.00 87.56 90 GLY A C 1
ATOM 736 O O . GLY A 1 90 ? 2.305 12.647 -0.472 1.00 87.56 90 GLY A O 1
ATOM 737 N N . LEU A 1 91 ? 2.038 11.834 -2.554 1.00 88.31 91 LEU A N 1
ATOM 738 C CA . LEU A 1 91 ? 3.435 11.903 -2.984 1.00 88.31 91 LEU A CA 1
ATOM 739 C C . LEU A 1 91 ? 3.710 13.182 -3.789 1.00 88.31 91 LEU A C 1
ATOM 741 O O . LEU A 1 91 ? 2.808 13.798 -4.355 1.00 88.31 91 LEU A O 1
ATOM 745 N N . GLU A 1 92 ? 4.981 13.576 -3.860 1.00 85.94 92 GLU A N 1
ATOM 746 C CA . GLU A 1 92 ? 5.418 14.757 -4.612 1.00 85.94 92 GLU A CA 1
ATOM 747 C C . GLU A 1 92 ? 5.171 14.602 -6.124 1.00 85.94 92 GLU A C 1
ATOM 749 O O . GLU A 1 92 ? 5.365 13.530 -6.709 1.00 85.94 92 GLU A O 1
ATOM 754 N N . ASN A 1 93 ? 4.813 15.707 -6.786 1.00 78.19 93 ASN A N 1
ATOM 755 C CA . ASN A 1 93 ? 4.761 15.771 -8.244 1.00 78.19 93 ASN A CA 1
ATOM 756 C C . ASN A 1 93 ? 6.137 15.411 -8.830 1.00 78.19 93 ASN A C 1
ATOM 758 O O . ASN A 1 93 ? 7.132 16.075 -8.552 1.00 78.19 93 ASN A O 1
ATOM 762 N N . GLY A 1 94 ? 6.195 14.351 -9.639 1.00 83.44 94 GLY A N 1
ATOM 763 C CA . GLY A 1 94 ? 7.448 13.816 -10.184 1.00 83.44 94 GLY A CA 1
ATOM 764 C C . GLY A 1 94 ? 8.036 12.637 -9.401 1.00 83.44 94 GLY A C 1
ATOM 765 O O . GLY A 1 94 ? 9.136 12.198 -9.731 1.00 83.44 94 GLY A O 1
ATOM 766 N N . TYR A 1 95 ? 7.319 12.080 -8.413 1.00 88.06 95 TYR A N 1
ATOM 767 C CA . TYR A 1 95 ? 7.715 10.837 -7.735 1.00 8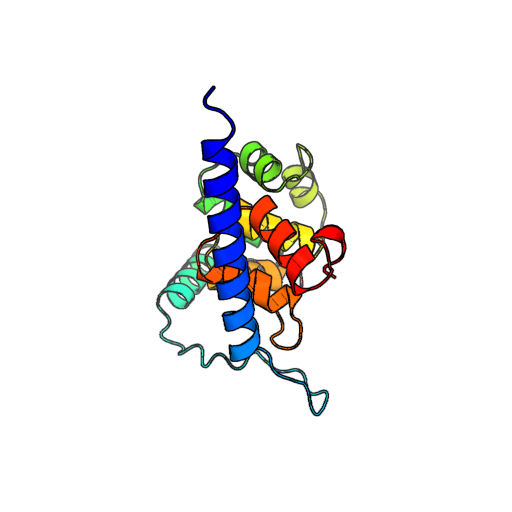8.06 95 TYR A CA 1
ATOM 768 C C . TYR A 1 95 ? 8.052 9.718 -8.733 1.00 88.06 95 TYR A C 1
ATOM 770 O O . TYR A 1 95 ? 9.119 9.120 -8.656 1.00 88.06 95 TYR A O 1
ATOM 778 N N . PHE A 1 96 ? 7.194 9.497 -9.733 1.00 86.88 96 PHE A N 1
ATOM 779 C CA . PHE A 1 96 ? 7.409 8.479 -10.767 1.00 86.88 96 PHE A CA 1
ATOM 780 C C . PHE A 1 96 ? 8.620 8.770 -11.661 1.00 86.88 96 PHE A C 1
ATOM 782 O O . PHE A 1 96 ? 9.348 7.855 -12.033 1.00 86.88 96 PHE A O 1
ATOM 789 N N . THR A 1 97 ? 8.910 10.042 -11.935 1.00 87.19 97 THR A N 1
ATOM 790 C CA . THR A 1 97 ? 10.129 10.437 -12.652 1.00 87.19 97 THR A CA 1
ATOM 791 C C . THR A 1 97 ? 11.381 10.131 -11.828 1.00 87.19 97 THR A C 1
ATOM 793 O O . THR A 1 97 ? 12.358 9.607 -12.359 1.00 87.19 97 THR A O 1
ATOM 796 N N . LYS A 1 98 ? 11.363 10.408 -10.516 1.00 86.00 98 LYS A N 1
ATOM 797 C CA . LYS A 1 98 ? 12.464 10.046 -9.601 1.00 86.00 98 LYS A CA 1
ATOM 798 C C . LYS A 1 98 ? 12.635 8.528 -9.521 1.00 86.00 98 LYS A C 1
ATOM 800 O O . LYS A 1 98 ? 13.764 8.046 -9.560 1.00 86.00 98 LYS A O 1
ATOM 805 N N . LEU A 1 99 ? 11.522 7.800 -9.470 1.00 86.00 99 LEU A N 1
ATOM 806 C CA . LEU A 1 99 ? 11.468 6.341 -9.448 1.00 86.00 99 LEU A CA 1
ATOM 807 C C . LEU A 1 99 ? 12.074 5.710 -10.714 1.00 86.00 99 LEU A C 1
ATOM 809 O O . LEU A 1 99 ? 12.749 4.690 -10.629 1.00 86.00 99 LEU A O 1
ATOM 813 N N . GLN A 1 100 ? 11.843 6.313 -11.881 1.00 84.00 100 GLN A N 1
ATOM 814 C CA . GLN A 1 100 ? 12.399 5.866 -13.164 1.00 84.00 100 GLN A CA 1
ATOM 815 C C . GLN A 1 100 ? 13.890 6.181 -13.306 1.00 84.00 100 GLN A C 1
ATOM 817 O O . GLN A 1 100 ? 14.631 5.389 -13.874 1.00 84.00 100 GLN A O 1
ATOM 822 N N . ASN A 1 101 ? 14.328 7.330 -12.793 1.00 84.56 101 ASN A N 1
ATOM 823 C CA . ASN A 1 101 ? 15.706 7.798 -12.951 1.00 84.56 101 ASN A CA 1
ATOM 824 C C . ASN A 1 101 ? 16.668 7.279 -11.874 1.00 84.56 101 ASN A C 1
ATOM 826 O O . ASN A 1 101 ? 17.869 7.524 -11.969 1.00 84.56 101 ASN A O 1
ATOM 830 N N . THR A 1 102 ? 16.157 6.629 -10.827 1.00 82.19 102 THR A N 1
ATOM 831 C CA . THR A 1 102 ? 16.971 6.131 -9.716 1.00 82.19 102 THR A CA 1
ATOM 832 C C . THR A 1 102 ? 17.073 4.618 -9.792 1.00 82.19 102 THR A C 1
ATOM 834 O O . THR A 1 102 ? 16.134 3.900 -9.436 1.00 82.19 102 THR A O 1
ATOM 837 N N . ASP A 1 103 ? 18.242 4.133 -10.200 1.00 73.69 103 ASP A N 1
ATOM 838 C CA . ASP A 1 103 ? 18.552 2.710 -10.146 1.00 73.69 103 ASP A CA 1
ATOM 839 C C . ASP A 1 103 ? 18.437 2.211 -8.700 1.00 73.69 103 ASP A C 1
ATOM 841 O O . ASP A 1 103 ? 18.957 2.823 -7.765 1.00 73.69 103 ASP A O 1
ATOM 845 N N . PHE A 1 104 ? 17.746 1.086 -8.511 1.00 71.44 104 PHE A N 1
ATOM 846 C CA . PHE A 1 104 ? 17.513 0.481 -7.195 1.00 71.44 104 PHE A CA 1
ATOM 847 C C . PHE A 1 104 ? 16.793 1.390 -6.190 1.00 71.44 104 PHE A C 1
ATOM 849 O O . PHE A 1 104 ? 17.019 1.273 -4.982 1.00 71.44 104 PHE A O 1
ATOM 856 N N . TYR A 1 105 ? 15.903 2.270 -6.658 1.00 78.00 105 TYR A N 1
ATOM 857 C CA . TYR A 1 105 ? 15.037 3.022 -5.757 1.00 78.00 105 TYR A CA 1
ATOM 858 C C . TYR A 1 105 ? 14.256 2.076 -4.837 1.00 78.00 105 TYR A C 1
ATOM 860 O O . TYR A 1 105 ? 13.491 1.224 -5.297 1.00 78.00 105 TYR A O 1
ATOM 868 N N . ARG A 1 106 ? 14.454 2.235 -3.527 1.00 80.75 106 ARG A N 1
ATOM 869 C CA . ARG A 1 106 ? 13.720 1.498 -2.501 1.00 80.75 106 ARG A CA 1
ATOM 870 C C . ARG A 1 106 ? 12.713 2.441 -1.854 1.00 80.75 106 ARG A C 1
ATOM 872 O O . ARG A 1 106 ? 13.135 3.266 -1.042 1.00 80.75 106 ARG A O 1
ATOM 879 N N . PRO A 1 107 ? 11.425 2.352 -2.223 1.00 87.00 107 PRO A N 1
ATOM 880 C CA . PRO A 1 107 ? 10.393 3.112 -1.533 1.00 87.00 107 PRO A CA 1
ATOM 881 C C . PRO A 1 107 ? 10.321 2.667 -0.072 1.00 87.00 107 PRO A C 1
ATOM 883 O O . PRO A 1 107 ? 10.720 1.550 0.263 1.00 87.00 107 PRO A O 1
ATOM 886 N N . SER A 1 108 ? 9.766 3.500 0.799 1.00 89.25 108 SER A N 1
ATOM 887 C CA . SER A 1 108 ? 9.415 3.048 2.148 1.00 89.25 108 SER A CA 1
ATOM 888 C C . SER A 1 108 ? 8.209 2.096 2.119 1.00 89.25 108 SER A C 1
ATOM 890 O O . SER A 1 108 ? 7.436 2.050 1.150 1.00 89.25 108 SER A O 1
ATOM 892 N N . LYS A 1 109 ? 7.997 1.343 3.209 1.00 88.56 109 LYS A N 1
ATOM 893 C CA . LYS A 1 109 ? 6.792 0.512 3.375 1.00 88.56 109 LYS A CA 1
ATOM 894 C C . LYS A 1 109 ? 5.531 1.370 3.250 1.00 88.56 109 LYS A C 1
ATOM 896 O O . LYS A 1 109 ? 4.604 0.995 2.536 1.00 88.56 109 LYS A O 1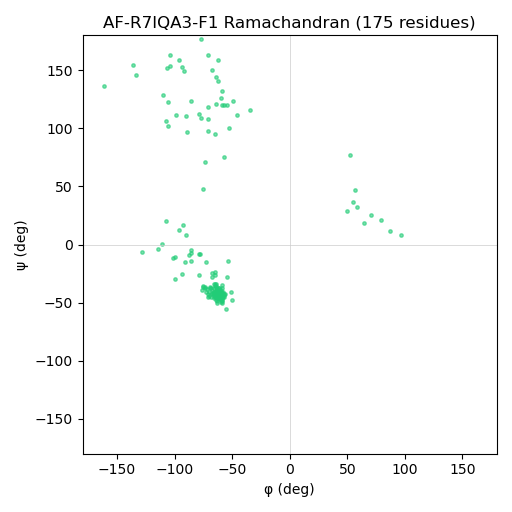
ATOM 901 N N . GLN A 1 110 ? 5.545 2.557 3.858 1.00 90.31 110 GLN A N 1
ATOM 902 C CA . GLN A 1 110 ? 4.486 3.556 3.740 1.00 90.31 110 GLN A CA 1
ATOM 903 C C . GLN A 1 110 ? 4.198 3.939 2.286 1.00 90.31 110 GLN A C 1
ATOM 905 O O . GLN A 1 110 ? 3.057 3.824 1.844 1.00 90.31 110 GLN A O 1
ATOM 910 N N . GLU A 1 111 ? 5.209 4.379 1.536 1.00 90.69 111 GLU A N 1
ATOM 911 C CA . GLU A 1 111 ? 5.041 4.792 0.137 1.00 90.69 111 GLU A CA 1
ATOM 912 C C . GLU A 1 111 ? 4.479 3.651 -0.711 1.00 90.69 111 GLU A C 1
ATOM 914 O O . GLU A 1 111 ? 3.556 3.847 -1.502 1.00 90.69 111 GLU A O 1
ATOM 919 N N . THR A 1 112 ? 4.974 2.434 -0.484 1.00 92.56 112 THR A N 1
ATOM 920 C CA . THR A 1 112 ? 4.515 1.246 -1.204 1.00 92.56 112 THR A CA 1
ATOM 921 C C . THR A 1 112 ? 3.043 0.942 -0.917 1.00 92.56 112 THR A C 1
ATOM 923 O O . THR A 1 112 ? 2.273 0.677 -1.842 1.00 92.56 112 THR A O 1
ATOM 926 N N . VAL A 1 113 ? 2.617 1.026 0.347 1.00 91.75 113 VAL A N 1
ATOM 927 C CA . VAL A 1 113 ? 1.212 0.838 0.745 1.00 91.75 113 VAL A CA 1
ATOM 928 C C . VAL A 1 113 ? 0.326 1.931 0.146 1.00 91.75 113 VAL A C 1
ATOM 930 O O . VAL A 1 113 ? -0.724 1.626 -0.421 1.00 91.75 113 VAL A O 1
ATOM 933 N N . LEU A 1 114 ? 0.752 3.194 0.203 1.00 91.81 114 LEU A N 1
ATOM 934 C CA . LEU A 1 114 ? 0.015 4.318 -0.381 1.00 91.81 114 LEU A CA 1
ATOM 935 C C . LEU A 1 114 ? -0.162 4.152 -1.895 1.00 91.81 114 LEU A C 1
ATOM 937 O O . LEU A 1 114 ? -1.257 4.378 -2.410 1.00 91.81 114 LEU A O 1
ATOM 941 N N . LEU A 1 115 ? 0.871 3.682 -2.596 1.00 93.31 115 LEU A N 1
ATOM 942 C CA . LEU A 1 115 ? 0.813 3.356 -4.020 1.00 93.31 115 LEU A CA 1
ATOM 943 C C . LEU A 1 115 ? -0.171 2.218 -4.316 1.00 93.31 115 LEU A C 1
ATOM 945 O O . LEU A 1 115 ? -0.967 2.342 -5.251 1.00 93.31 115 LEU A O 1
ATOM 949 N N . CYS A 1 116 ? -0.190 1.157 -3.500 1.00 94.06 116 CYS A N 1
ATOM 950 C CA . CYS A 1 116 ? -1.172 0.074 -3.632 1.00 94.06 116 CYS A CA 1
ATOM 951 C C . CYS A 1 116 ? -2.610 0.610 -3.554 1.00 94.06 116 CYS A C 1
ATOM 953 O O . CYS A 1 116 ? -3.457 0.268 -4.383 1.00 94.06 116 CYS A O 1
ATOM 955 N N . LEU A 1 117 ? -2.881 1.498 -2.592 1.00 92.44 117 LEU A N 1
ATOM 956 C CA . LEU A 1 117 ? -4.204 2.097 -2.407 1.00 92.44 117 LEU A CA 1
ATOM 957 C C . LEU A 1 117 ? -4.555 3.075 -3.535 1.00 92.44 117 LEU A C 1
ATOM 959 O O . LEU A 1 117 ? -5.664 3.036 -4.070 1.00 92.44 117 LEU A O 1
ATOM 963 N N . ALA A 1 118 ? -3.613 3.929 -3.937 1.00 92.94 118 ALA A N 1
ATOM 964 C CA . ALA A 1 118 ? -3.818 4.930 -4.980 1.00 92.94 118 ALA A CA 1
ATOM 965 C C . ALA A 1 118 ? -4.104 4.293 -6.350 1.00 92.94 118 ALA A C 1
ATOM 967 O O . ALA A 1 118 ? -4.990 4.759 -7.084 1.00 92.94 118 ALA A O 1
ATOM 968 N N . MET A 1 119 ? -3.399 3.200 -6.663 1.00 93.25 119 MET A N 1
ATOM 969 C CA . MET A 1 119 ? -3.611 2.387 -7.865 1.00 93.25 119 MET A CA 1
ATOM 970 C C . MET A 1 119 ? -4.805 1.435 -7.755 1.00 93.25 119 MET A C 1
ATOM 972 O O . MET A 1 119 ? -5.222 0.878 -8.769 1.00 93.25 119 MET A O 1
ATOM 976 N N . ARG A 1 120 ? -5.406 1.312 -6.565 1.00 92.50 120 ARG A N 1
ATOM 977 C CA . ARG A 1 120 ? -6.524 0.406 -6.273 1.00 92.50 120 ARG A CA 1
ATOM 978 C C . ARG A 1 120 ? -6.204 -1.054 -6.588 1.00 92.50 120 ARG A C 1
ATOM 980 O O . ARG A 1 120 ? -6.984 -1.735 -7.249 1.00 92.50 120 ARG A O 1
ATOM 987 N N . LEU A 1 121 ? -5.035 -1.501 -6.145 1.00 91.88 121 LEU A N 1
ATOM 988 C CA . LEU A 1 121 ? -4.602 -2.882 -6.325 1.00 91.88 121 LEU A CA 1
ATOM 989 C C . LEU A 1 121 ? -5.468 -3.838 -5.498 1.00 91.88 121 LEU A C 1
ATOM 991 O O . LEU A 1 121 ? -5.984 -3.464 -4.440 1.00 91.88 121 LEU A O 1
ATOM 995 N N . ASN A 1 122 ? -5.628 -5.067 -5.981 1.00 90.56 122 ASN A N 1
ATOM 996 C CA . ASN A 1 122 ? -6.133 -6.156 -5.144 1.00 90.56 122 ASN A CA 1
ATOM 997 C C . ASN A 1 122 ? -5.017 -6.678 -4.215 1.00 90.56 122 ASN A C 1
ATOM 999 O O . ASN A 1 122 ? -3.872 -6.216 -4.265 1.00 90.56 122 ASN A O 1
ATOM 1003 N N . ILE A 1 123 ? -5.349 -7.628 -3.339 1.00 89.38 123 ILE A N 1
ATOM 1004 C CA . ILE A 1 123 ? -4.401 -8.147 -2.345 1.00 89.38 123 ILE A CA 1
ATOM 1005 C C . ILE A 1 123 ? -3.202 -8.867 -2.985 1.00 89.38 123 ILE A C 1
ATOM 1007 O O . ILE A 1 123 ? -2.079 -8.728 -2.499 1.00 89.38 123 ILE A O 1
ATOM 1011 N N . GLU A 1 124 ? -3.408 -9.591 -4.085 1.00 89.62 124 GLU A N 1
ATOM 1012 C CA . GLU A 1 124 ? -2.347 -10.336 -4.773 1.00 89.62 124 GLU A CA 1
ATOM 1013 C C . GLU A 1 124 ? -1.382 -9.399 -5.520 1.00 89.62 124 GLU A C 1
ATOM 1015 O O . GLU A 1 124 ? -0.163 -9.536 -5.420 1.00 89.62 124 GLU A O 1
ATOM 1020 N N . GLU A 1 125 ? -1.898 -8.364 -6.179 1.00 91.69 125 GLU A N 1
ATOM 1021 C CA . GLU A 1 125 ? -1.107 -7.309 -6.822 1.00 91.69 125 GLU A CA 1
ATOM 1022 C C . GLU A 1 125 ? -0.325 -6.486 -5.804 1.00 91.69 125 GLU A C 1
ATOM 1024 O O . GLU A 1 125 ? 0.868 -6.234 -5.982 1.00 91.69 125 GLU A O 1
ATOM 1029 N N . ALA A 1 126 ? -0.983 -6.095 -4.710 1.00 92.06 126 ALA A N 1
ATOM 1030 C CA . ALA A 1 126 ? -0.336 -5.382 -3.620 1.00 92.06 126 ALA A CA 1
ATOM 1031 C C . ALA A 1 126 ? 0.779 -6.229 -2.995 1.00 92.06 126 ALA A C 1
ATOM 1033 O O . ALA A 1 126 ? 1.842 -5.698 -2.678 1.00 92.06 126 ALA A O 1
ATOM 1034 N N . ARG A 1 127 ? 0.590 -7.552 -2.877 1.00 89.44 127 ARG A N 1
ATOM 1035 C CA . ARG A 1 127 ? 1.633 -8.478 -2.413 1.00 89.44 127 ARG A CA 1
ATOM 1036 C C . ARG A 1 127 ? 2.835 -8.483 -3.348 1.00 89.44 127 ARG A C 1
ATOM 1038 O O . ARG A 1 127 ? 3.963 -8.428 -2.865 1.00 89.44 127 ARG A O 1
ATOM 1045 N N . VAL A 1 128 ? 2.613 -8.547 -4.660 1.00 91.25 128 VAL A N 1
ATOM 1046 C CA . VAL A 1 128 ? 3.697 -8.494 -5.652 1.00 91.25 128 VAL A CA 1
ATOM 1047 C C . VAL A 1 128 ? 4.450 -7.167 -5.554 1.00 91.25 128 VAL A C 1
ATOM 1049 O O . VAL A 1 128 ? 5.679 -7.172 -5.469 1.00 91.25 128 VAL A O 1
ATOM 1052 N N . LEU A 1 129 ? 3.730 -6.044 -5.475 1.00 91.81 129 LEU A N 1
ATOM 1053 C CA . LEU A 1 129 ? 4.343 -4.721 -5.375 1.00 91.81 129 LEU A CA 1
ATOM 1054 C C . LEU A 1 129 ? 5.145 -4.557 -4.072 1.00 91.81 129 LEU A C 1
ATOM 1056 O O . LEU A 1 129 ? 6.313 -4.173 -4.120 1.00 91.81 129 L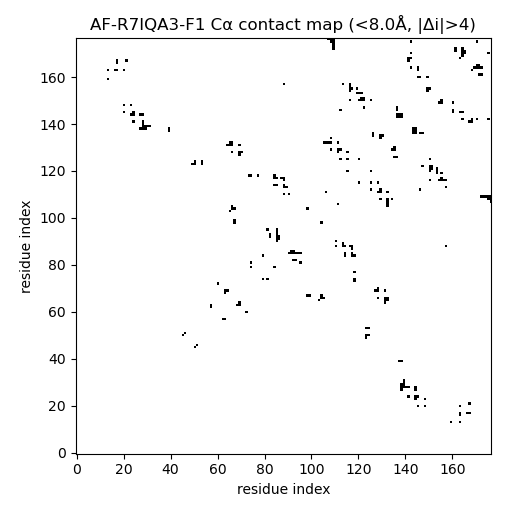EU A O 1
ATOM 1060 N N . LEU A 1 130 ? 4.572 -4.924 -2.922 1.00 91.19 130 LEU A N 1
ATOM 1061 C CA . LEU A 1 130 ? 5.261 -4.907 -1.624 1.00 91.19 130 LEU A CA 1
ATOM 1062 C C . LEU A 1 130 ? 6.511 -5.787 -1.638 1.00 91.19 130 LEU A C 1
ATOM 1064 O O . LEU A 1 130 ? 7.581 -5.343 -1.222 1.00 91.19 130 LEU A O 1
ATOM 1068 N N . LYS A 1 131 ? 6.401 -7.000 -2.186 1.00 90.06 131 LYS A N 1
ATOM 1069 C CA . LYS A 1 131 ? 7.521 -7.938 -2.281 1.00 90.06 131 LYS A CA 1
ATOM 1070 C C . LYS A 1 131 ? 8.643 -7.399 -3.168 1.00 90.06 131 LYS A C 1
ATOM 1072 O O . LYS A 1 131 ? 9.805 -7.572 -2.812 1.00 90.06 131 LYS A O 1
ATOM 1077 N N . SER A 1 132 ? 8.316 -6.718 -4.269 1.00 88.31 132 SER A N 1
ATOM 1078 C CA . SER A 1 132 ? 9.314 -6.078 -5.144 1.00 88.31 132 SER A CA 1
ATOM 1079 C C . SER A 1 132 ? 10.080 -4.941 -4.447 1.00 88.31 132 SER A C 1
ATOM 1081 O O . SER A 1 132 ? 11.243 -4.704 -4.763 1.00 88.31 132 SER A O 1
ATOM 1083 N N . ALA A 1 133 ? 9.476 -4.298 -3.439 1.00 88.06 133 ALA A N 1
ATOM 1084 C CA . ALA A 1 133 ? 10.136 -3.329 -2.558 1.00 88.06 133 ALA A CA 1
ATOM 1085 C C . ALA A 1 133 ? 10.871 -3.975 -1.362 1.00 88.06 133 ALA A C 1
ATOM 1087 O O . ALA A 1 133 ? 11.555 -3.282 -0.611 1.00 88.06 133 ALA A O 1
ATOM 1088 N N . GLY A 1 134 ? 10.758 -5.296 -1.179 1.00 87.56 134 GLY A N 1
ATOM 1089 C CA . GLY A 1 134 ? 11.357 -6.026 -0.058 1.00 87.56 134 GLY A CA 1
ATOM 1090 C C . GLY A 1 134 ? 10.496 -6.075 1.207 1.00 87.56 134 GLY A C 1
ATOM 1091 O O . GLY A 1 134 ? 10.984 -6.495 2.254 1.00 87.56 134 GLY A O 1
ATOM 1092 N N . TYR A 1 135 ? 9.223 -5.686 1.123 1.00 89.44 135 TYR A N 1
ATOM 1093 C CA . TYR A 1 135 ? 8.287 -5.714 2.243 1.00 89.44 135 TYR A CA 1
ATOM 1094 C C . TYR A 1 13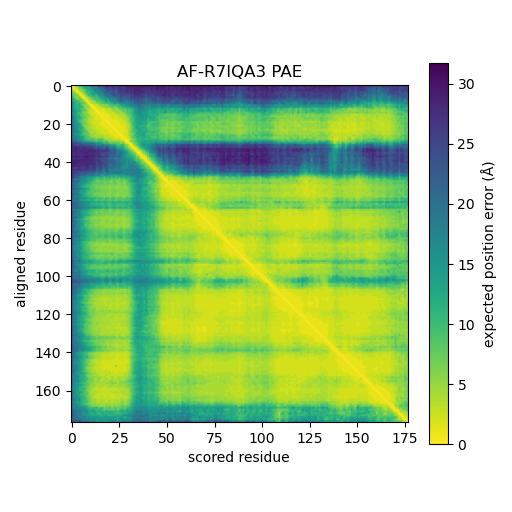5 ? 7.302 -6.874 2.136 1.00 89.44 135 TYR A C 1
ATOM 1096 O O . TYR A 1 135 ? 6.955 -7.354 1.057 1.00 89.44 135 TYR A O 1
ATOM 1104 N N . THR A 1 136 ? 6.806 -7.309 3.290 1.00 87.06 136 THR A N 1
ATOM 1105 C CA . THR A 1 136 ? 5.697 -8.260 3.392 1.00 87.06 136 THR A CA 1
ATOM 1106 C C . THR A 1 136 ? 4.737 -7.779 4.470 1.00 87.06 136 THR A C 1
ATOM 1108 O O . THR A 1 136 ? 5.142 -7.037 5.365 1.00 87.06 136 THR A O 1
ATOM 1111 N N . LEU A 1 137 ? 3.467 -8.167 4.360 1.00 84.50 137 LEU A N 1
ATOM 1112 C CA . LEU A 1 137 ? 2.506 -7.988 5.444 1.00 84.50 137 LEU A CA 1
ATOM 1113 C C . LEU A 1 137 ? 2.630 -9.201 6.365 1.00 84.50 137 LEU A C 1
ATOM 1115 O O . LEU A 1 137 ? 2.524 -10.329 5.888 1.00 84.50 137 LEU A O 1
ATOM 1119 N N . SER A 1 138 ? 2.893 -8.974 7.649 1.00 81.94 138 SER A N 1
ATOM 1120 C CA . SER A 1 138 ? 2.972 -10.004 8.688 1.00 81.94 138 SER A CA 1
ATOM 1121 C C . SER A 1 138 ? 1.620 -10.219 9.383 1.00 81.94 138 SER A C 1
ATOM 1123 O O . SER A 1 138 ? 0.826 -9.295 9.521 1.00 81.94 138 SER A O 1
ATOM 1125 N N . ASN A 1 139 ? 1.353 -11.448 9.844 1.00 79.00 139 ASN A N 1
ATOM 1126 C CA . ASN A 1 139 ? 0.195 -11.745 10.706 1.00 79.00 139 ASN A CA 1
ATOM 1127 C C . ASN A 1 139 ? 0.495 -11.499 12.195 1.00 79.00 139 ASN A C 1
ATOM 1129 O O . ASN A 1 139 ? -0.405 -11.603 13.030 1.00 79.00 139 ASN A O 1
ATOM 1133 N N . SER A 1 140 ? 1.752 -11.206 12.527 1.00 77.75 140 SER A N 1
ATOM 1134 C CA . SER A 1 140 ? 2.206 -10.896 13.886 1.00 77.75 140 SER A CA 1
ATOM 1135 C C . SER A 1 140 ? 2.151 -9.393 14.178 1.00 77.75 140 SER A C 1
ATOM 1137 O O . SER A 1 140 ? 2.186 -8.993 15.337 1.00 77.75 140 SER A O 1
ATOM 1139 N N . GLU A 1 141 ? 2.022 -8.563 13.138 1.00 83.19 141 GLU A N 1
ATOM 1140 C CA . GLU A 1 141 ? 1.970 -7.106 13.237 1.00 83.19 141 GLU A CA 1
ATOM 1141 C C . GLU A 1 141 ? 0.542 -6.609 13.008 1.00 83.19 141 GLU A C 1
ATOM 1143 O O . GLU A 1 141 ? -0.071 -6.849 11.965 1.00 83.19 141 GLU A O 1
ATOM 1148 N N . LYS A 1 142 ? -0.013 -5.884 13.986 1.00 84.94 142 LYS A N 1
ATOM 1149 C CA . LYS A 1 142 ? -1.387 -5.364 13.883 1.00 84.94 142 LYS A CA 1
ATOM 1150 C C . LYS A 1 142 ? -1.545 -4.378 12.725 1.00 84.94 142 LYS A C 1
ATOM 1152 O O . LYS A 1 142 ? -2.564 -4.410 12.042 1.00 84.94 142 LYS A O 1
ATOM 1157 N N . SER A 1 143 ? -0.540 -3.534 12.491 1.00 86.62 143 SER A N 1
ATOM 1158 C CA . SER A 1 143 ? -0.516 -2.567 11.388 1.00 86.62 143 SER A CA 1
ATOM 1159 C C . SER A 1 143 ? -0.637 -3.263 10.030 1.00 86.62 143 SER A C 1
ATOM 1161 O O . SER A 1 143 ? -1.440 -2.856 9.191 1.00 86.62 143 SER A O 1
ATOM 1163 N N . ASP A 1 144 ? 0.076 -4.373 9.848 1.00 88.38 144 ASP A N 1
ATOM 1164 C CA . ASP A 1 144 ? 0.048 -5.166 8.619 1.00 88.38 144 ASP A CA 1
ATOM 1165 C C . ASP A 1 144 ? -1.298 -5.858 8.401 1.00 88.38 144 ASP A C 1
ATOM 1167 O O . ASP A 1 144 ? -1.795 -5.900 7.272 1.00 88.38 144 ASP A O 1
ATOM 1171 N N . LEU A 1 145 ? -1.937 -6.332 9.473 1.00 86.50 145 LEU A N 1
ATOM 1172 C CA . LEU A 1 145 ? -3.294 -6.877 9.416 1.00 86.50 145 LEU A CA 1
ATOM 1173 C C . LEU A 1 145 ? -4.334 -5.813 9.056 1.00 86.50 145 LEU A C 1
ATOM 1175 O O . LEU A 1 145 ? -5.253 -6.105 8.291 1.00 86.50 145 LEU A O 1
ATOM 1179 N N . VAL A 1 146 ? -4.184 -4.580 9.550 1.00 89.00 146 VAL A N 1
ATOM 1180 C CA . VAL A 1 146 ? -5.045 -3.459 9.143 1.00 89.00 146 VAL A CA 1
ATOM 1181 C C . VAL A 1 146 ? -4.861 -3.169 7.653 1.00 89.00 146 VAL A C 1
ATOM 1183 O O . VAL A 1 146 ? -5.846 -3.090 6.923 1.00 89.00 146 VAL A O 1
ATOM 1186 N N . ILE A 1 147 ? -3.622 -3.061 7.169 1.00 89.56 147 ILE A N 1
ATOM 1187 C CA . ILE A 1 147 ? -3.345 -2.821 5.742 1.00 89.56 147 ILE A CA 1
ATOM 1188 C C . ILE A 1 147 ? -3.944 -3.941 4.884 1.00 89.56 147 ILE A C 1
ATOM 1190 O O . ILE A 1 147 ? -4.612 -3.672 3.883 1.00 89.56 147 ILE A O 1
ATOM 1194 N N . ARG A 1 148 ? -3.762 -5.197 5.303 1.00 89.19 148 ARG A N 1
ATOM 1195 C CA . ARG A 1 148 ? -4.342 -6.368 4.645 1.00 89.19 148 ARG A CA 1
ATOM 1196 C C . ARG A 1 148 ? -5.865 -6.291 4.590 1.00 89.19 148 ARG A C 1
ATOM 1198 O O . ARG A 1 148 ? -6.430 -6.477 3.517 1.00 89.19 148 ARG A O 1
ATOM 1205 N N . TYR A 1 149 ? -6.518 -5.964 5.703 1.00 88.50 149 TYR A N 1
ATOM 1206 C CA . TYR A 1 149 ? -7.968 -5.784 5.755 1.00 88.50 149 TYR A CA 1
ATOM 1207 C C . TYR A 1 149 ? -8.441 -4.720 4.755 1.00 88.50 149 TYR A C 1
ATOM 1209 O O . TYR A 1 149 ? -9.434 -4.925 4.057 1.00 88.50 149 TYR A O 1
ATOM 1217 N N . PHE A 1 150 ? -7.726 -3.597 4.640 1.00 91.06 150 PHE A N 1
ATOM 1218 C CA . PHE A 1 150 ? -8.067 -2.548 3.677 1.00 91.06 150 PHE A CA 1
ATOM 1219 C C . PHE A 1 150 ? -7.943 -3.028 2.227 1.00 91.06 150 PHE A C 1
ATOM 1221 O O . PHE A 1 150 ? -8.825 -2.744 1.419 1.00 91.06 150 PHE A O 1
ATOM 1228 N N . LEU A 1 151 ? -6.891 -3.780 1.900 1.00 89.81 151 LEU A N 1
ATOM 1229 C CA . LEU A 1 151 ? -6.677 -4.322 0.557 1.00 89.81 151 LEU A CA 1
ATOM 1230 C C . LEU A 1 151 ? -7.709 -5.402 0.194 1.00 89.81 151 LEU A C 1
ATOM 1232 O O . LEU A 1 151 ? -8.294 -5.333 -0.885 1.00 89.81 151 LEU A O 1
ATOM 1236 N N . GLU A 1 152 ? -7.988 -6.345 1.100 1.00 87.62 152 GLU A N 1
ATOM 1237 C CA . GLU A 1 152 ? -8.974 -7.417 0.879 1.00 87.62 152 GLU A CA 1
ATOM 1238 C C . GLU A 1 152 ? -10.401 -6.868 0.720 1.00 87.62 152 GLU A C 1
ATOM 1240 O O . GLU A 1 152 ? -11.168 -7.352 -0.108 1.00 87.62 152 GLU A O 1
ATOM 1245 N N . ASN A 1 153 ? -10.749 -5.802 1.449 1.00 87.56 153 ASN A N 1
ATOM 1246 C CA . ASN A 1 153 ? -12.064 -5.157 1.350 1.00 87.56 153 ASN A CA 1
ATOM 1247 C C . ASN A 1 153 ? -12.123 -4.027 0.308 1.00 87.56 153 ASN A C 1
ATOM 1249 O O . ASN A 1 153 ? -13.116 -3.295 0.254 1.00 87.56 153 ASN A O 1
ATOM 1253 N N . GLN A 1 154 ? -11.072 -3.852 -0.503 1.00 88.25 154 GLN A N 1
ATOM 1254 C CA . GLN A 1 154 ? -10.990 -2.822 -1.549 1.00 88.25 154 GLN A CA 1
ATOM 1255 C C . GLN A 1 154 ? -11.241 -1.394 -1.014 1.00 88.25 154 GLN A C 1
ATOM 1257 O O . GLN A 1 154 ? -11.861 -0.534 -1.653 1.00 88.25 154 GLN A O 1
ATOM 1262 N N . LEU A 1 155 ? -10.762 -1.126 0.201 1.00 89.56 155 LEU A N 1
ATOM 1263 C CA . LEU A 1 155 ? -10.854 0.160 0.880 1.00 89.56 155 LEU A CA 1
ATOM 1264 C C . LEU A 1 155 ? -9.634 1.013 0.523 1.00 89.56 155 LEU A C 1
ATOM 1266 O O . LEU A 1 155 ? -8.579 0.922 1.132 1.00 89.56 155 LEU A O 1
ATOM 1270 N N . TYR A 1 156 ? -9.790 1.897 -0.459 1.00 89.69 156 TYR A N 1
ATOM 1271 C CA . TYR A 1 156 ? -8.670 2.665 -1.025 1.00 89.69 156 TYR A CA 1
ATOM 1272 C C . TYR A 1 156 ? -8.478 4.072 -0.443 1.00 89.69 156 TYR A C 1
ATOM 1274 O O . TYR A 1 156 ? -7.790 4.906 -1.029 1.00 89.69 156 TYR A O 1
ATOM 1282 N N . LYS A 1 157 ? -9.138 4.389 0.673 1.00 87.81 157 LYS A N 1
ATOM 1283 C CA . LYS A 1 157 ? -9.063 5.717 1.291 1.00 87.81 157 LYS A CA 1
ATOM 1284 C C . LYS A 1 157 ? -7.928 5.772 2.306 1.00 87.81 157 LYS A C 1
ATOM 1286 O O . LYS A 1 157 ? -8.039 5.200 3.384 1.00 87.81 157 LYS A O 1
ATOM 1291 N N . THR A 1 158 ? -6.884 6.529 1.982 1.00 86.62 158 THR A N 1
ATOM 1292 C CA . THR A 1 158 ? -5.698 6.716 2.832 1.00 86.62 158 THR A CA 1
ATOM 1293 C C . THR A 1 158 ? -6.040 7.347 4.183 1.00 86.62 158 THR A C 1
ATOM 1295 O O . THR A 1 158 ? -5.565 6.873 5.206 1.00 86.62 158 THR A O 1
ATOM 1298 N N . SER A 1 159 ? -6.940 8.336 4.218 1.00 86.12 159 SER A N 1
ATOM 1299 C CA . SER A 1 159 ? -7.397 8.953 5.475 1.00 86.12 159 SER A CA 1
ATOM 1300 C C . SER A 1 159 ? -8.168 7.990 6.384 1.00 86.12 159 SER A C 1
ATOM 1302 O O . SER A 1 159 ? -8.081 8.101 7.602 1.00 86.12 159 SER A O 1
ATOM 1304 N N . ASP A 1 160 ? -8.928 7.053 5.803 1.00 88.38 160 ASP A N 1
ATOM 1305 C CA . ASP A 1 160 ? -9.642 6.039 6.586 1.00 88.38 160 ASP A CA 1
ATOM 1306 C C . ASP A 1 160 ? -8.631 5.029 7.163 1.00 88.38 160 ASP A C 1
ATOM 1308 O O . ASP A 1 160 ? -8.772 4.623 8.314 1.00 88.38 160 ASP A O 1
ATOM 1312 N N . LEU A 1 161 ? -7.595 4.662 6.393 1.00 88.00 161 LEU A N 1
ATOM 1313 C CA . LEU A 1 161 ? -6.521 3.770 6.847 1.00 88.00 161 LEU A CA 1
ATOM 1314 C C . LEU A 1 161 ? -5.731 4.381 8.005 1.00 88.00 161 LEU A C 1
ATOM 1316 O O . LEU A 1 161 ? -5.567 3.727 9.031 1.00 88.00 161 LEU A O 1
ATOM 1320 N N . ASP A 1 162 ? -5.290 5.629 7.854 1.00 87.69 162 ASP A N 1
ATOM 1321 C CA . ASP A 1 162 ? -4.539 6.349 8.886 1.00 87.69 162 ASP A CA 1
ATOM 1322 C C . ASP A 1 162 ? -5.331 6.428 10.199 1.00 87.69 162 ASP A C 1
ATOM 1324 O O . ASP A 1 162 ? -4.822 6.115 11.272 1.00 87.69 162 ASP A O 1
ATOM 1328 N N . TYR A 1 163 ? -6.631 6.729 10.105 1.00 86.88 163 TYR A N 1
ATOM 1329 C CA . TYR A 1 163 ? -7.521 6.763 11.263 1.00 86.88 163 TYR A CA 1
ATOM 1330 C C . TYR A 1 163 ? -7.629 5.404 11.973 1.00 86.88 163 TYR A C 1
ATOM 1332 O O . TYR A 1 163 ? -7.616 5.346 13.204 1.00 86.88 163 TYR A O 1
ATOM 1340 N N . VAL A 1 164 ? -7.756 4.306 11.219 1.00 87.00 164 VAL A N 1
ATOM 1341 C CA . VAL A 1 164 ? -7.865 2.957 11.798 1.00 87.00 164 VAL A CA 1
ATOM 1342 C C . VAL A 1 164 ? -6.537 2.510 12.409 1.00 87.00 164 VAL A C 1
ATOM 1344 O O . VAL A 1 164 ? -6.545 1.942 13.502 1.00 87.00 164 VAL A O 1
ATOM 1347 N N . LEU A 1 165 ? -5.408 2.794 11.753 1.00 87.38 165 LEU A N 1
ATOM 1348 C CA . LEU A 1 165 ? -4.074 2.515 12.290 1.00 87.38 165 LEU A CA 1
ATOM 1349 C C . LEU A 1 165 ? -3.851 3.253 13.612 1.00 87.38 165 LEU A C 1
ATOM 1351 O O . LEU A 1 165 ? -3.523 2.612 14.612 1.00 87.38 165 LEU A O 1
ATOM 1355 N N . ASN A 1 166 ? -4.142 4.554 13.654 1.00 86.94 166 ASN A N 1
ATOM 1356 C CA . ASN A 1 166 ? -3.993 5.353 14.866 1.00 86.94 166 ASN A CA 1
ATOM 1357 C C . ASN A 1 166 ? -4.876 4.815 16.006 1.00 86.94 166 ASN A C 1
ATOM 1359 O O . ASN A 1 166 ? -4.425 4.677 17.141 1.00 86.94 166 ASN A O 1
ATOM 1363 N N . LYS A 1 167 ? -6.121 4.425 15.702 1.00 86.00 167 LYS A N 1
ATOM 1364 C CA . LYS A 1 167 ? -7.082 3.961 16.712 1.00 86.00 167 LYS A CA 1
ATOM 1365 C C . LYS A 1 167 ? -6.827 2.541 17.229 1.00 86.00 167 LYS A C 1
ATOM 1367 O O . LYS A 1 167 ? -7.115 2.282 18.393 1.00 86.00 167 LYS A O 1
ATOM 1372 N N . LEU A 1 168 ? -6.362 1.616 16.385 1.00 83.56 168 LEU A N 1
ATOM 1373 C CA . LEU A 1 168 ? -6.186 0.198 16.754 1.00 83.56 168 LEU A CA 1
ATOM 1374 C C . LEU A 1 168 ? -4.741 -0.169 17.106 1.00 83.56 168 LEU A C 1
ATOM 1376 O O . LEU A 1 168 ? -4.511 -1.099 17.884 1.00 83.56 168 LEU A O 1
ATOM 1380 N N . CYS A 1 169 ? -3.775 0.522 16.506 1.00 76.81 169 CYS A N 1
ATOM 1381 C CA . CYS A 1 169 ? -2.353 0.212 16.626 1.00 76.81 169 CYS A CA 1
ATOM 1382 C C . CYS A 1 169 ? -1.564 1.304 17.356 1.00 76.81 169 CYS A C 1
ATOM 1384 O O . CYS A 1 169 ? -0.365 1.118 17.539 1.00 76.81 169 CYS A O 1
ATOM 1386 N N . GLU A 1 170 ? -2.191 2.429 17.728 1.00 79.50 170 GLU A N 1
ATOM 1387 C CA . GLU A 1 170 ? -1.502 3.610 18.286 1.00 79.50 170 GLU A CA 1
ATOM 1388 C C . GLU A 1 170 ? -0.298 4.042 17.422 1.00 79.50 170 GLU A C 1
ATOM 1390 O O . GLU A 1 170 ? 0.701 4.554 17.917 1.00 79.50 170 GLU A O 1
ATOM 1395 N N . THR A 1 171 ? -0.380 3.776 16.116 1.00 72.50 171 THR A N 1
ATOM 1396 C CA . THR A 1 171 ? 0.691 3.955 15.131 1.00 72.50 171 THR A CA 1
ATOM 1397 C C . THR A 1 171 ? 0.112 4.664 13.915 1.00 72.50 171 THR A C 1
ATOM 1399 O O . THR A 1 171 ? -1.030 4.402 13.544 1.00 72.50 171 THR A O 1
ATOM 1402 N N . ASP A 1 172 ? 0.906 5.512 13.270 1.00 73.19 172 ASP A N 1
ATOM 1403 C CA . ASP A 1 172 ? 0.498 6.250 12.073 1.00 73.19 172 ASP A CA 1
ATOM 1404 C C . ASP A 1 172 ? 1.122 5.649 10.806 1.00 73.19 172 ASP A C 1
ATOM 1406 O O . ASP A 1 172 ? 2.131 4.937 10.867 1.00 73.19 172 ASP A O 1
ATOM 1410 N N . LEU A 1 173 ? 0.582 5.992 9.629 1.00 71.75 173 LEU A N 1
ATOM 1411 C CA . LEU A 1 173 ? 1.181 5.601 8.342 1.00 71.75 173 LEU A CA 1
ATOM 1412 C C . LEU A 1 173 ? 2.655 6.023 8.213 1.00 71.75 173 LEU A C 1
ATOM 1414 O O . LEU A 1 173 ? 3.416 5.373 7.509 1.00 71.75 173 LEU A O 1
ATOM 1418 N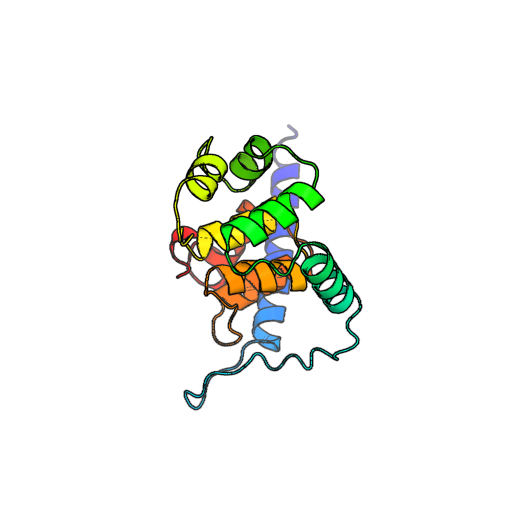 N . ALA A 1 174 ? 3.074 7.090 8.893 1.00 69.88 174 ALA A N 1
ATOM 1419 C CA . ALA A 1 174 ? 4.462 7.551 8.888 1.00 69.88 174 ALA A CA 1
ATOM 1420 C C . ALA A 1 174 ? 5.422 6.657 9.694 1.00 69.88 174 ALA A C 1
ATOM 1422 O O . ALA A 1 174 ? 6.638 6.784 9.568 1.00 69.88 174 ALA A O 1
ATOM 1423 N N . SER A 1 175 ? 4.891 5.773 10.539 1.00 70.62 175 SER A N 1
ATOM 1424 C CA . SER A 1 175 ? 5.667 4.946 11.469 1.00 70.62 175 SER A CA 1
ATOM 1425 C C . SER A 1 175 ? 5.664 3.462 11.107 1.00 70.62 175 SER A C 1
ATOM 1427 O O . SER A 1 175 ? 6.287 2.672 11.812 1.00 70.62 175 SER A O 1
ATOM 1429 N N . ILE A 1 176 ? 4.999 3.067 10.016 1.00 68.69 176 ILE A N 1
ATOM 1430 C CA . ILE A 1 176 ? 5.053 1.688 9.522 1.00 68.69 176 ILE A CA 1
ATOM 1431 C C . ILE A 1 176 ? 6.384 1.442 8.791 1.00 68.69 176 ILE A C 1
ATOM 1433 O O . ILE A 1 176 ? 6.620 1.963 7.700 1.00 68.69 176 ILE A O 1
ATOM 1437 N N . GLY A 1 177 ? 7.260 0.647 9.410 1.00 52.00 177 GLY A N 1
ATOM 1438 C CA . GLY A 1 177 ? 8.570 0.243 8.884 1.00 52.00 177 GLY A CA 1
ATOM 1439 C C . GLY A 1 177 ? 8.774 -1.250 9.023 1.00 52.00 177 GLY A C 1
ATOM 1440 O O . GLY A 1 177 ? 8.823 -1.709 10.180 1.00 52.00 177 GLY A O 1
#

Foldseek 3Di:
DPPPVVVVVVVVVLVVLLVVLVVLLVVLADADPDDDPDPRPPPPVPPDPLLVVVVVLCVVQPNDLALLSLLVSLVVVLVDDPQQLCVQLVHDDCPNVCSVVDDRDQDDLLSLLSSCLSSLHALNSSQVNQVNNVHDQDSNASLSSLSSVCRNVSPSHQVSSQVSCCVPVVDGSVRDD

Sequence (177 aa):
MFFRSSKKKSQKKLDELCTQADIFIQVHFVRERNGEHYKFNTLSLKDDPEWTAVEKLLAENGNPESFSDTCQLFLRRTGKDETIIADRAGLENGYFTKLQNTDFYRPSKQETVLLCLAMRLNIEEARVLLKSAGYTLSNSEKSDLVIRYFLENQLYKTSDLDYVLNKLCETDLASIG

pLDDT: mean 79.87, std 15.48, range [37.78, 94.06]

Mean predicted aligned error: 8.74 Å